Protein AF-A0A2D0QFP0-F1 (afdb_monomer)

Mean predicted aligned error: 13.31 Å

Secondary structure (DSSP, 8-state):
------------------PPP----PPP---------B-EE-SS---TTSPPPTTEEEEEEEEEEHHHHHHHHHH-----S--TT-SSEEEBS-HHHHTT-STT--GGGEEEEEEEEE--SEEE--BTT-TTTTTTTTTT-SEEEEPTT-B-TT-TT---EEEES-GGGEEEEEEEEES-HHHHHHHHHHHHHHHTSEE-TTT--EESSS----EEPTTT--EE-TT-SB----------

Nearest PDB structures (foldseek):
  6fym-assembly3_C  TM=6.531E-01  e=3.175E-03  Homo sapiens
  4f1q-assembly3_B  TM=6.410E-01  e=2.980E-03  Homo sapiens
  3gey-assembly1_A  TM=6.416E-01  e=3.382E-03  Homo sapiens
  4py4-assembly1_B  TM=6.441E-01  e=5.615E-03  Homo sapiens
  4m2j-assembly1_A  TM=4.598E-01  e=3.831E+00  Streptomyces lavendulae subsp. lavendulae

InterPro domains:
  IPR012317 Poly(ADP-ribose) polymerase, catalytic domain [PF00644] (54-128)

Organism: Ictalurus punctatus (NCBI:txid7998)

Structure (mmCIF, N/CA/C/O backbone):
data_AF-A0A2D0QFP0-F1
#
_entry.id   AF-A0A2D0QFP0-F1
#
loop_
_atom_site.group_PDB
_atom_site.id
_atom_site.type_symbol
_atom_site.label_atom_id
_atom_site.label_alt_id
_atom_site.label_comp_id
_atom_site.label_asym_id
_atom_site.label_entity_id
_atom_site.label_seq_id
_atom_site.pdbx_PDB_ins_code
_atom_site.Cartn_x
_atom_site.Cartn_y
_atom_site.Cartn_z
_atom_site.occupancy
_atom_site.B_iso_or_equiv
_atom_site.auth_seq_id
_atom_site.auth_comp_id
_atom_site.auth_asym_id
_atom_site.auth_atom_id
_atom_site.pdbx_PDB_model_num
ATOM 1 N N . MET A 1 1 ? -1.007 -23.873 -31.984 1.00 27.44 1 MET A N 1
ATOM 2 C CA . MET A 1 1 ? -2.328 -23.757 -31.333 1.00 27.44 1 MET A CA 1
ATOM 3 C C . MET A 1 1 ? -2.180 -24.182 -29.880 1.00 27.44 1 MET A C 1
ATOM 5 O O . MET A 1 1 ? -1.718 -25.287 -29.665 1.00 27.44 1 MET A O 1
ATOM 9 N N . HIS A 1 2 ? -2.533 -23.276 -28.960 1.00 24.61 2 HIS A N 1
ATOM 10 C CA . HIS A 1 2 ? -2.945 -23.471 -27.557 1.00 24.61 2 HIS A CA 1
ATOM 11 C C . HIS A 1 2 ? -2.038 -24.207 -26.535 1.00 24.61 2 HIS A C 1
ATOM 13 O O . HIS A 1 2 ? -1.740 -25.388 -26.661 1.00 24.61 2 HIS A O 1
ATOM 19 N N . PHE A 1 3 ? -1.695 -23.444 -25.482 1.00 26.92 3 PHE A N 1
ATOM 20 C CA . PHE A 1 3 ? -1.100 -23.809 -24.181 1.00 26.92 3 PHE A CA 1
ATOM 21 C C . PHE A 1 3 ? -2.008 -24.729 -23.331 1.00 26.92 3 PHE A C 1
ATOM 23 O O . PHE A 1 3 ? -3.200 -24.839 -23.627 1.00 26.92 3 PHE A O 1
ATOM 30 N N . PRO A 1 4 ? -1.481 -25.340 -22.247 1.00 28.77 4 PRO A N 1
ATOM 31 C CA . PRO A 1 4 ? -1.625 -24.729 -20.905 1.00 28.77 4 PRO A CA 1
ATOM 32 C C . PRO A 1 4 ? -0.344 -24.841 -20.037 1.00 28.77 4 PRO A C 1
ATOM 34 O O . PRO A 1 4 ? 0.304 -25.876 -20.012 1.00 28.77 4 PRO A O 1
ATOM 37 N N . ILE A 1 5 ? 0.171 -23.732 -19.490 1.00 23.81 5 ILE A N 1
ATOM 38 C CA . ILE A 1 5 ? 0.109 -23.309 -18.066 1.00 23.81 5 ILE A CA 1
ATOM 39 C C . ILE A 1 5 ? 0.601 -24.376 -17.067 1.00 23.81 5 ILE A C 1
ATOM 41 O O . ILE A 1 5 ? -0.178 -25.182 -16.562 1.00 23.81 5 ILE A O 1
ATOM 45 N N . ASP A 1 6 ? 1.885 -24.285 -16.707 1.00 25.11 6 ASP A N 1
ATOM 46 C CA . ASP A 1 6 ? 2.489 -24.991 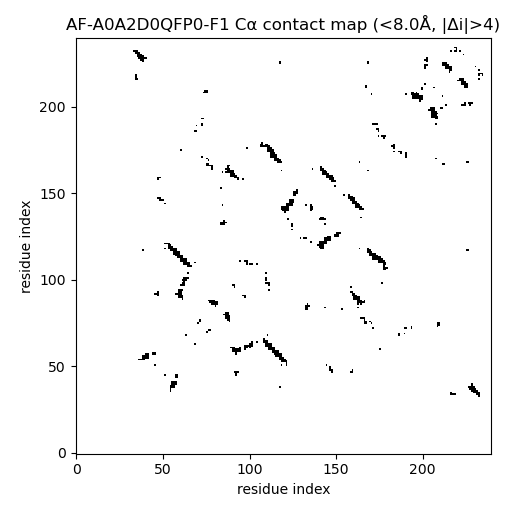-15.575 1.00 25.11 6 ASP A CA 1
ATOM 47 C C . ASP A 1 6 ? 2.274 -24.217 -14.263 1.00 25.11 6 ASP A C 1
ATOM 49 O O . ASP A 1 6 ? 2.869 -23.165 -14.010 1.00 25.11 6 ASP A O 1
ATOM 53 N N . CYS A 1 7 ? 1.436 -24.767 -13.384 1.00 24.69 7 CYS A N 1
ATOM 54 C CA . CYS A 1 7 ? 1.345 -24.366 -11.982 1.00 24.69 7 CYS A CA 1
ATOM 55 C C . CYS A 1 7 ? 2.543 -24.928 -11.200 1.00 24.69 7 CYS A C 1
ATOM 57 O O . CYS A 1 7 ? 2.566 -26.103 -10.835 1.00 24.69 7 CYS A O 1
ATOM 59 N N . ILE A 1 8 ? 3.531 -24.082 -10.898 1.00 27.66 8 ILE A N 1
ATOM 60 C CA . ILE A 1 8 ? 4.653 -24.434 -10.018 1.00 27.66 8 ILE A CA 1
ATOM 61 C C . ILE A 1 8 ? 4.170 -24.540 -8.564 1.00 27.66 8 ILE A C 1
ATOM 63 O O . ILE A 1 8 ? 3.681 -23.580 -7.965 1.00 27.66 8 ILE A O 1
ATOM 67 N N . ALA A 1 9 ? 4.344 -25.738 -8.007 1.00 25.56 9 ALA A N 1
ATOM 68 C CA . ALA A 1 9 ? 4.133 -26.087 -6.612 1.00 25.56 9 ALA A CA 1
ATOM 69 C C . ALA A 1 9 ? 5.065 -25.294 -5.676 1.00 25.56 9 ALA A C 1
ATOM 71 O O . ALA A 1 9 ? 6.280 -25.255 -5.867 1.00 25.56 9 ALA A O 1
ATOM 72 N N . LEU A 1 10 ? 4.504 -24.708 -4.616 1.00 28.27 10 LEU A N 1
ATOM 73 C CA . LEU A 1 10 ? 5.279 -24.174 -3.498 1.00 28.27 10 LEU A CA 1
ATOM 74 C C . LEU A 1 10 ? 5.708 -25.329 -2.584 1.00 28.27 10 LEU A C 1
ATOM 76 O O . LEU A 1 10 ? 4.895 -25.949 -1.897 1.00 28.27 10 LEU A O 1
ATOM 80 N N . THR A 1 11 ? 7.007 -25.607 -2.571 1.00 25.86 11 THR A N 1
ATOM 81 C CA . THR A 1 11 ? 7.663 -26.565 -1.681 1.00 25.86 11 THR A CA 1
ATOM 82 C C . THR A 1 11 ? 7.569 -26.093 -0.226 1.00 25.86 11 THR A C 1
ATOM 84 O O . THR A 1 11 ? 8.401 -25.326 0.256 1.00 25.86 11 THR A O 1
ATOM 87 N N . LEU A 1 12 ? 6.569 -26.573 0.516 1.00 29.66 12 LEU A N 1
ATOM 88 C CA . LEU A 1 12 ? 6.553 -26.491 1.977 1.00 29.66 12 LEU A CA 1
ATOM 89 C C . LEU A 1 12 ? 7.654 -27.407 2.530 1.00 29.66 12 LEU A C 1
ATOM 91 O O . LEU A 1 12 ? 7.559 -28.634 2.444 1.00 29.66 12 LEU A O 1
ATOM 95 N N . LYS A 1 13 ? 8.701 -26.830 3.130 1.00 26.14 13 LYS A N 1
ATOM 96 C CA . LYS A 1 13 ? 9.672 -27.591 3.929 1.00 26.14 13 LYS A CA 1
ATOM 97 C C . LYS A 1 13 ? 8.934 -28.289 5.081 1.00 26.14 13 LYS A C 1
ATOM 99 O O . LYS A 1 13 ? 8.560 -27.665 6.072 1.00 26.14 13 LYS A O 1
ATOM 104 N N . ARG A 1 14 ? 8.731 -29.604 4.948 1.00 31.06 14 ARG A N 1
ATOM 105 C CA . ARG A 1 14 ? 8.287 -30.512 6.017 1.00 31.06 14 ARG A CA 1
ATOM 106 C C . ARG A 1 14 ? 9.259 -30.421 7.200 1.00 31.06 14 ARG A C 1
ATOM 108 O O . ARG A 1 14 ? 10.387 -30.892 7.099 1.00 31.06 14 ARG A O 1
ATOM 115 N N . LYS A 1 15 ? 8.809 -29.935 8.360 1.00 29.58 15 LYS A N 1
ATOM 116 C CA . LYS A 1 15 ? 9.374 -30.392 9.640 1.00 29.58 15 LYS A CA 1
ATOM 117 C C . LYS A 1 15 ? 8.804 -31.784 9.919 1.00 29.58 15 LYS A C 1
ATOM 119 O O . LYS A 1 15 ? 7.678 -31.913 10.390 1.00 29.58 15 LYS A O 1
ATOM 124 N N . GLN A 1 16 ? 9.559 -32.832 9.594 1.00 29.12 16 GLN A N 1
ATOM 125 C CA . GLN A 1 16 ? 9.279 -34.183 10.081 1.00 29.12 16 GLN A CA 1
ATOM 126 C C . GLN A 1 16 ? 9.672 -34.257 11.560 1.00 29.12 16 GLN A C 1
ATOM 128 O O . GLN A 1 16 ? 10.852 -34.296 11.893 1.00 29.12 16 GLN A O 1
ATOM 133 N N . LYS A 1 17 ? 8.688 -34.299 12.461 1.00 30.33 17 LYS A N 1
ATOM 134 C CA . LYS A 1 17 ? 8.891 -34.914 13.776 1.00 30.33 17 LYS A CA 1
ATOM 135 C C . LYS A 1 17 ? 8.761 -36.424 13.571 1.00 30.33 17 LYS A C 1
ATOM 137 O O . LYS A 1 17 ? 7.687 -36.898 13.207 1.00 30.33 17 LYS A O 1
ATOM 142 N N . GLN A 1 18 ? 9.857 -37.161 13.743 1.00 30.25 18 GLN A N 1
ATOM 143 C CA . GLN A 1 18 ? 9.833 -38.623 13.784 1.00 30.25 18 GLN A CA 1
ATOM 144 C C . GLN A 1 18 ? 9.050 -39.066 15.024 1.00 30.25 18 GLN A C 1
ATOM 146 O O . GLN A 1 18 ? 9.504 -38.883 16.150 1.00 30.25 18 GLN A O 1
ATOM 151 N N . ALA A 1 19 ? 7.868 -39.639 14.808 1.00 30.86 19 ALA A N 1
ATOM 152 C CA . ALA A 1 19 ? 7.213 -40.507 15.776 1.00 30.86 19 ALA A CA 1
ATOM 153 C C . ALA A 1 19 ? 7.442 -41.957 15.331 1.00 30.86 19 ALA A C 1
ATOM 155 O O . ALA A 1 19 ? 7.342 -42.278 14.143 1.00 30.86 19 ALA A O 1
ATOM 156 N N . SER A 1 20 ? 7.823 -42.804 16.283 1.00 31.64 20 SER A N 1
ATOM 157 C CA . SER A 1 20 ? 8.232 -44.188 16.070 1.00 31.64 20 SER A CA 1
ATOM 158 C C . SER A 1 20 ? 7.128 -45.044 15.433 1.00 31.64 20 SER A C 1
ATOM 160 O O . SER A 1 20 ? 5.934 -44.890 15.688 1.00 31.64 20 SER A O 1
ATOM 162 N N . ARG A 1 21 ? 7.561 -45.952 14.552 1.00 33.84 21 ARG A N 1
ATOM 163 C CA . ARG A 1 21 ? 6.726 -46.852 13.750 1.00 33.84 21 ARG A CA 1
ATOM 164 C C . ARG A 1 21 ? 6.020 -47.903 14.619 1.00 33.84 21 ARG A C 1
ATOM 166 O O . ARG A 1 21 ? 6.681 -48.647 15.335 1.00 33.84 21 ARG A O 1
ATOM 173 N N . LYS A 1 22 ? 4.707 -48.069 14.422 1.00 31.59 22 LYS A N 1
ATOM 174 C CA . LYS A 1 22 ? 4.032 -49.377 14.521 1.00 31.59 22 LYS A CA 1
ATOM 175 C C . LYS A 1 22 ? 3.617 -49.813 13.105 1.00 31.59 22 LYS A C 1
ATOM 177 O O . LYS A 1 22 ? 3.024 -48.999 12.395 1.00 31.59 22 LYS A O 1
ATOM 182 N N . PRO A 1 23 ? 3.941 -51.039 12.658 1.00 33.62 23 PRO A N 1
ATOM 183 C CA . PRO A 1 23 ? 3.606 -51.512 11.318 1.00 33.62 23 PRO A CA 1
ATOM 184 C C . PRO A 1 23 ? 2.147 -51.988 11.280 1.00 33.62 23 PRO A C 1
ATOM 186 O O . PRO A 1 23 ? 1.720 -52.706 12.180 1.00 33.62 23 PRO A O 1
ATOM 189 N N . GLY A 1 24 ? 1.376 -51.597 10.256 1.00 36.44 24 GLY A N 1
ATOM 190 C CA . GLY A 1 24 ? 0.050 -52.196 10.033 1.00 36.44 24 GLY A CA 1
ATOM 191 C C . GLY A 1 24 ? -1.065 -51.346 9.416 1.00 36.44 24 GLY A C 1
ATOM 192 O O . GLY A 1 24 ? -2.215 -51.761 9.497 1.00 36.44 24 GLY A O 1
ATOM 193 N N . ARG A 1 25 ? -0.810 -50.186 8.792 1.00 34.84 25 ARG A N 1
ATOM 194 C CA . ARG A 1 25 ? -1.852 -49.493 8.004 1.00 34.84 25 ARG A CA 1
ATOM 195 C C . ARG A 1 25 ? -1.343 -49.123 6.617 1.00 34.84 25 ARG A C 1
ATOM 197 O O . ARG A 1 25 ? -0.374 -48.381 6.490 1.00 34.84 25 ARG A O 1
ATOM 204 N N . LYS A 1 26 ? -2.011 -49.664 5.591 1.00 36.38 26 LYS A N 1
ATOM 205 C CA . LYS A 1 26 ? -1.887 -49.237 4.193 1.00 36.38 26 LYS A CA 1
ATOM 206 C C . LYS A 1 26 ? -2.236 -47.748 4.125 1.00 36.38 26 LYS A C 1
ATOM 208 O O . LYS A 1 26 ? -3.349 -47.373 4.483 1.00 36.38 26 LYS A O 1
ATOM 213 N N . PHE A 1 27 ? -1.295 -46.909 3.704 1.00 33.19 27 PHE A N 1
ATOM 214 C CA . PHE A 1 27 ? -1.593 -45.522 3.361 1.00 33.19 27 PHE A CA 1
ATOM 215 C C . PHE A 1 27 ? -2.152 -45.501 1.939 1.00 33.19 27 PHE A C 1
ATOM 217 O O . PHE A 1 27 ? -1.484 -45.952 1.013 1.00 33.19 27 PHE A O 1
ATOM 224 N N . MET A 1 28 ? -3.385 -45.014 1.781 1.00 38.75 28 MET A N 1
ATOM 225 C CA . MET A 1 28 ? -3.876 -44.591 0.475 1.00 38.75 28 MET A CA 1
ATOM 226 C C . MET A 1 28 ? -3.114 -43.329 0.075 1.00 38.75 28 MET A C 1
ATOM 228 O O . MET A 1 28 ? -3.079 -42.348 0.822 1.00 38.75 28 MET A O 1
ATOM 232 N N . GLU A 1 29 ? -2.488 -43.372 -1.091 1.00 42.16 29 GLU A N 1
ATOM 233 C CA . GLU A 1 29 ? -1.807 -42.247 -1.718 1.00 42.16 29 GLU A CA 1
ATOM 234 C C . GLU A 1 29 ? -2.872 -41.322 -2.330 1.00 42.16 29 GLU A C 1
ATOM 236 O O . GLU A 1 29 ? -3.197 -41.383 -3.510 1.00 42.16 29 GLU A O 1
ATOM 241 N N . GLY A 1 30 ? -3.520 -40.531 -1.472 1.00 37.50 30 GLY A N 1
ATOM 242 C CA . GLY A 1 30 ? -4.516 -39.539 -1.867 1.00 37.50 30 GLY A CA 1
ATOM 243 C C . GLY A 1 30 ? -3.855 -38.190 -2.127 1.00 37.50 30 GLY A C 1
ATOM 244 O O . GLY A 1 30 ? -3.257 -37.605 -1.222 1.00 37.50 30 GLY A O 1
ATOM 245 N N . ALA A 1 31 ? -3.974 -37.678 -3.352 1.00 43.00 31 ALA A N 1
ATOM 246 C CA . ALA A 1 31 ? -3.585 -36.314 -3.690 1.00 43.00 31 ALA A CA 1
ATOM 247 C C . ALA A 1 31 ? -4.351 -35.315 -2.802 1.00 43.00 31 ALA A C 1
ATOM 249 O O . ALA A 1 31 ? -5.572 -35.175 -2.902 1.00 43.00 31 ALA A O 1
ATOM 250 N N . VAL A 1 32 ? -3.637 -34.606 -1.925 1.00 37.97 32 VAL A N 1
ATOM 251 C CA . VAL A 1 32 ? -4.224 -33.544 -1.102 1.00 37.97 32 VAL A CA 1
ATOM 252 C C . VAL A 1 32 ? -4.398 -32.308 -1.982 1.00 37.97 32 VAL A C 1
ATOM 254 O O . VAL A 1 32 ? -3.452 -31.560 -2.219 1.00 37.97 32 VAL A O 1
ATOM 257 N N . ARG A 1 33 ? -5.616 -32.088 -2.485 1.00 43.84 33 ARG A N 1
ATOM 258 C CA . ARG A 1 33 ? -6.013 -30.809 -3.085 1.00 43.84 33 ARG A CA 1
ATOM 259 C C . ARG A 1 33 ? -6.229 -29.803 -1.957 1.00 43.84 33 ARG A C 1
ATOM 261 O O . ARG A 1 33 ? -7.260 -29.817 -1.294 1.00 43.84 33 ARG A O 1
ATOM 268 N N . PHE A 1 34 ? -5.227 -28.967 -1.705 1.00 43.00 34 PHE A N 1
ATOM 269 C CA . PHE A 1 34 ? -5.326 -27.876 -0.742 1.00 43.00 34 PHE A CA 1
ATOM 270 C C . PHE A 1 34 ? -5.993 -26.665 -1.404 1.00 43.00 34 PHE A C 1
ATOM 272 O O . PHE A 1 34 ? -5.437 -26.072 -2.325 1.00 43.00 34 PHE A O 1
ATOM 279 N N . ALA A 1 35 ? -7.184 -26.309 -0.927 1.00 49.12 35 ALA A N 1
ATOM 280 C CA . ALA A 1 35 ? -7.845 -25.044 -1.219 1.00 49.12 35 ALA A CA 1
ATOM 281 C C . ALA A 1 35 ? -7.901 -24.248 0.087 1.00 49.12 35 ALA A C 1
ATOM 283 O O . ALA A 1 35 ? -8.735 -24.502 0.950 1.00 49.12 35 ALA A O 1
ATOM 284 N N . GLY A 1 36 ? -6.949 -23.347 0.281 1.00 52.03 36 GLY A N 1
ATOM 285 C CA . GLY A 1 36 ? -6.884 -22.529 1.480 1.00 52.03 36 GLY A CA 1
ATOM 286 C C . GLY A 1 36 ? -5.687 -21.597 1.451 1.00 52.03 36 GLY A C 1
ATOM 287 O O . GLY A 1 36 ? -4.834 -21.661 0.567 1.00 52.03 36 GLY A O 1
ATOM 288 N N . TRP A 1 37 ? -5.612 -20.733 2.447 1.00 54.28 37 TRP A N 1
ATOM 289 C CA . TRP A 1 37 ? -4.442 -19.913 2.734 1.00 54.28 37 TRP A CA 1
ATOM 290 C C . TRP A 1 37 ? -4.244 -19.881 4.233 1.00 54.28 37 TRP A C 1
ATOM 292 O O . TRP A 1 37 ? -5.208 -19.902 4.994 1.00 54.28 37 TRP A O 1
ATOM 302 N N . ARG A 1 38 ? -2.980 -19.830 4.647 1.00 53.19 38 ARG A N 1
ATOM 303 C CA . ARG A 1 38 ? -2.584 -19.569 6.024 1.00 53.19 38 ARG A CA 1
ATOM 304 C C . ARG A 1 38 ? -1.783 -18.279 6.030 1.00 53.19 38 ARG A C 1
ATOM 306 O O . ARG A 1 38 ? -0.656 -18.271 5.543 1.00 53.19 38 ARG A O 1
ATOM 313 N N . ALA A 1 39 ? -2.370 -17.214 6.563 1.00 49.47 39 ALA A N 1
ATOM 314 C CA . ALA A 1 39 ? -1.647 -15.994 6.849 1.00 49.47 39 ALA A CA 1
ATOM 315 C C . ALA A 1 39 ? -0.939 -16.142 8.196 1.00 49.47 39 ALA A C 1
ATOM 317 O O . ALA A 1 39 ? -1.573 -16.200 9.254 1.00 49.47 39 ALA A O 1
ATOM 318 N N . VAL A 1 40 ? 0.389 -16.205 8.180 1.00 52.28 40 VAL A N 1
ATOM 319 C CA . VAL A 1 40 ? 1.142 -16.159 9.434 1.00 52.28 40 VAL A CA 1
ATOM 320 C C . VAL A 1 40 ? 1.335 -14.692 9.800 1.00 52.28 40 VAL A C 1
ATOM 322 O O . VAL A 1 40 ? 1.966 -13.932 9.066 1.00 52.28 40 VAL A O 1
ATOM 325 N N . GLN A 1 41 ? 0.758 -14.285 10.933 1.00 50.44 41 GLN A N 1
ATOM 326 C CA . GLN A 1 41 ? 1.103 -13.010 11.554 1.00 50.44 41 GLN A CA 1
ATOM 327 C C . GLN A 1 41 ? 2.531 -13.125 12.072 1.00 50.44 41 GLN A C 1
ATOM 329 O O . GLN A 1 41 ? 2.763 -13.755 13.104 1.00 50.44 41 GLN A O 1
ATOM 334 N N . ASP A 1 42 ? 3.478 -12.516 11.368 1.00 50.59 42 ASP A N 1
ATOM 335 C CA . ASP A 1 42 ? 4.777 -12.268 11.966 1.00 50.59 42 ASP A CA 1
ATOM 336 C C . ASP A 1 42 ? 4.626 -11.121 12.960 1.00 50.59 42 ASP A C 1
ATOM 338 O O . ASP A 1 42 ? 4.357 -9.973 12.608 1.00 50.59 42 ASP A O 1
ATOM 342 N N . SER A 1 43 ? 4.790 -11.448 14.242 1.00 51.38 43 SER A N 1
ATOM 343 C CA . SER A 1 43 ? 5.028 -10.459 15.295 1.00 51.38 43 SER A CA 1
ATOM 344 C C . SER A 1 43 ? 6.385 -9.766 15.135 1.00 51.38 43 SER A C 1
ATOM 346 O O . SER A 1 43 ? 6.666 -8.813 15.856 1.00 51.38 43 SER A O 1
ATOM 348 N N . ASN A 1 44 ? 7.217 -10.237 14.202 1.00 53.97 44 ASN A N 1
ATOM 349 C CA . ASN A 1 44 ? 8.520 -9.675 13.899 1.00 53.97 44 ASN A CA 1
ATOM 350 C C . ASN A 1 44 ? 8.405 -8.742 12.691 1.00 53.97 44 ASN A C 1
ATOM 352 O O . ASN A 1 44 ? 8.005 -9.144 11.600 1.00 53.97 44 ASN A O 1
ATOM 356 N N . THR A 1 45 ? 8.758 -7.477 12.896 1.00 66.56 45 THR A N 1
ATOM 357 C CA . THR A 1 45 ? 9.018 -6.510 11.827 1.00 66.56 45 THR A CA 1
ATOM 358 C C . THR A 1 45 ? 10.113 -7.053 10.915 1.00 66.56 45 THR A C 1
ATOM 360 O O . THR A 1 45 ? 11.273 -7.072 11.312 1.00 66.56 45 THR A O 1
ATOM 363 N N . LEU A 1 46 ? 9.731 -7.502 9.717 1.00 80.38 46 LEU A N 1
ATOM 364 C CA . LEU A 1 46 ? 10.664 -7.808 8.637 1.00 80.38 46 LEU A CA 1
ATOM 365 C C . LEU A 1 46 ? 11.433 -6.531 8.275 1.00 80.38 46 LEU A C 1
ATOM 367 O O . LEU A 1 46 ? 10.812 -5.475 8.104 1.00 80.38 46 LEU A O 1
ATOM 371 N N . SER A 1 47 ? 12.757 -6.618 8.181 1.00 83.31 47 SER A N 1
ATOM 372 C CA . SER A 1 47 ? 13.595 -5.493 7.773 1.00 83.31 47 SER A CA 1
ATOM 373 C C . SER A 1 47 ? 13.327 -5.095 6.313 1.00 83.31 47 SER A C 1
ATOM 375 O O . SER A 1 47 ? 12.792 -5.866 5.512 1.00 83.31 47 SER A O 1
ATOM 377 N N . GLU A 1 48 ? 13.714 -3.876 5.938 1.00 84.00 48 GLU A N 1
ATOM 378 C CA . GLU A 1 48 ? 13.710 -3.436 4.535 1.00 84.00 48 GLU A CA 1
ATOM 379 C C . GLU A 1 48 ? 14.684 -4.241 3.658 1.00 84.00 48 GLU A C 1
ATOM 381 O O . GLU A 1 48 ? 14.435 -4.409 2.466 1.00 84.00 48 GLU A O 1
ATOM 386 N N . ASP A 1 49 ? 15.728 -4.809 4.268 1.00 87.12 49 ASP A N 1
ATOM 387 C CA . ASP A 1 49 ? 16.753 -5.618 3.596 1.00 87.12 49 ASP A CA 1
ATOM 388 C C . ASP A 1 49 ? 16.349 -7.074 3.357 1.00 87.12 49 ASP A C 1
ATOM 390 O O . ASP A 1 49 ? 17.009 -7.807 2.618 1.00 87.12 49 ASP A O 1
ATOM 394 N N . GLU A 1 50 ? 15.244 -7.505 3.959 1.00 87.56 50 GLU A N 1
ATOM 395 C CA . GLU A 1 50 ? 14.784 -8.882 3.879 1.00 87.56 50 GLU A CA 1
ATOM 396 C C . GLU A 1 50 ? 13.690 -9.048 2.819 1.00 87.56 50 GLU A C 1
ATOM 398 O O . GLU A 1 50 ? 12.832 -8.181 2.601 1.00 87.56 50 GLU A O 1
ATOM 403 N N . ALA A 1 51 ? 13.718 -10.205 2.155 1.00 90.44 51 ALA A N 1
ATOM 404 C CA . ALA A 1 51 ? 12.705 -10.568 1.180 1.00 90.44 51 ALA A CA 1
ATOM 405 C C . ALA A 1 51 ? 11.372 -10.882 1.879 1.00 90.44 51 ALA A C 1
ATOM 407 O O . ALA A 1 51 ? 11.360 -11.689 2.812 1.00 90.44 51 ALA A O 1
ATOM 408 N N . PRO A 1 52 ? 10.245 -10.308 1.423 1.00 90.75 52 PRO A N 1
ATOM 409 C CA . PRO A 1 52 ? 8.937 -10.672 1.934 1.00 90.75 52 PRO A CA 1
ATOM 410 C C . PRO A 1 52 ? 8.621 -12.122 1.567 1.00 90.75 52 PRO A C 1
ATOM 412 O O . PRO A 1 52 ? 8.714 -12.548 0.412 1.00 90.75 52 PRO A O 1
ATOM 415 N N . GLU A 1 53 ? 8.211 -12.887 2.567 1.00 88.69 53 GLU A N 1
ATOM 416 C CA . GLU A 1 53 ? 7.660 -14.217 2.376 1.00 88.69 53 GLU A CA 1
ATOM 417 C C . GLU A 1 53 ? 6.198 -14.104 1.933 1.00 88.69 53 GLU A C 1
ATOM 419 O O . GLU A 1 53 ? 5.409 -13.317 2.464 1.00 88.69 53 GLU A O 1
ATOM 424 N N . SER A 1 54 ? 5.813 -14.928 0.958 1.00 84.94 54 SER A N 1
ATOM 425 C CA . SER A 1 54 ? 4.420 -14.984 0.513 1.00 84.94 54 SER A CA 1
ATOM 426 C C . SER A 1 54 ? 3.493 -15.481 1.627 1.00 84.94 54 SER A C 1
ATOM 428 O O . SER A 1 54 ? 3.848 -16.366 2.404 1.00 84.94 54 SER A O 1
ATOM 430 N N . GLY A 1 55 ? 2.282 -14.929 1.676 1.00 76.94 55 GLY A N 1
ATOM 431 C CA . GLY A 1 55 ? 1.259 -15.269 2.665 1.00 76.94 55 GLY A CA 1
ATOM 432 C C . GLY A 1 55 ? 1.506 -14.664 4.048 1.00 76.94 55 GLY A C 1
ATOM 433 O O . GLY A 1 55 ? 0.937 -15.135 5.027 1.00 76.94 55 GLY A O 1
ATOM 434 N N . ARG A 1 56 ? 2.357 -13.641 4.163 1.00 83.44 56 ARG A N 1
ATOM 435 C CA . ARG A 1 56 ? 2.604 -12.939 5.428 1.00 83.44 56 ARG A CA 1
ATOM 436 C C . ARG A 1 56 ? 1.904 -11.586 5.483 1.00 83.44 56 ARG A C 1
ATOM 438 O O . ARG A 1 56 ? 1.478 -11.026 4.471 1.00 83.44 56 ARG A O 1
ATOM 445 N N . VAL A 1 57 ? 1.811 -11.059 6.701 1.00 83.69 57 VAL A N 1
ATOM 446 C CA . VAL A 1 57 ? 1.361 -9.692 6.970 1.00 83.69 57 VAL A CA 1
ATOM 447 C C . VAL A 1 57 ? 2.518 -8.897 7.556 1.00 83.69 57 VAL A C 1
ATOM 449 O O . VAL A 1 57 ? 3.102 -9.320 8.550 1.00 83.69 57 VAL A O 1
ATOM 452 N N . TYR A 1 58 ? 2.803 -7.726 6.990 1.00 86.88 58 TYR A N 1
ATOM 453 C CA . TYR A 1 58 ? 3.896 -6.863 7.433 1.00 86.88 58 TYR A CA 1
ATOM 454 C C . TYR A 1 58 ? 3.409 -5.492 7.887 1.00 86.88 58 TYR A C 1
ATOM 456 O O . TYR A 1 58 ? 2.393 -4.977 7.416 1.00 86.88 58 TYR A O 1
ATOM 464 N N . THR A 1 59 ? 4.172 -4.884 8.797 1.00 89.56 59 THR A N 1
ATOM 465 C CA . THR A 1 59 ? 4.054 -3.450 9.064 1.00 89.56 59 THR A CA 1
ATOM 466 C C . THR A 1 59 ? 4.778 -2.690 7.960 1.00 89.56 59 THR A C 1
ATOM 468 O O . THR A 1 59 ? 5.967 -2.910 7.750 1.00 89.56 59 THR A O 1
ATOM 471 N N . MET A 1 60 ? 4.073 -1.795 7.277 1.00 94.88 60 MET A N 1
ATOM 472 C CA . MET A 1 60 ? 4.626 -0.976 6.194 1.00 94.88 60 MET A CA 1
ATOM 473 C C . MET A 1 60 ? 4.145 0.473 6.309 1.00 94.88 60 MET A C 1
ATOM 475 O O . MET A 1 60 ? 3.339 0.809 7.180 1.00 94.88 60 MET A O 1
ATOM 479 N N . PHE A 1 61 ? 4.643 1.337 5.434 1.00 97.25 61 PHE A N 1
ATOM 480 C CA . PHE A 1 61 ? 4.404 2.769 5.453 1.00 97.25 61 PHE A CA 1
ATOM 481 C C . PHE A 1 61 ? 4.025 3.297 4.073 1.00 97.25 61 PHE A C 1
ATOM 483 O O . PHE A 1 61 ? 4.542 2.844 3.051 1.00 97.25 61 PHE A O 1
ATOM 490 N N . HIS A 1 62 ? 3.144 4.293 4.065 1.00 98.12 62 HIS A N 1
ATOM 491 C CA . HIS A 1 62 ? 2.711 5.000 2.864 1.00 98.12 62 HIS A CA 1
ATOM 492 C C . HIS A 1 62 ? 2.654 6.502 3.141 1.00 98.12 62 HIS A C 1
ATOM 494 O O . HIS A 1 62 ? 1.982 6.925 4.083 1.00 98.12 62 HIS A O 1
ATOM 500 N N . GLY A 1 63 ? 3.368 7.290 2.338 1.00 97.44 63 GLY A N 1
ATOM 501 C CA . GLY A 1 63 ? 3.312 8.751 2.368 1.00 97.44 63 GLY A CA 1
ATOM 502 C C . GLY A 1 63 ? 2.222 9.275 1.440 1.00 97.44 63 GLY A C 1
ATOM 503 O O . GLY A 1 63 ? 2.158 8.875 0.281 1.00 97.44 63 GLY A O 1
ATOM 504 N N . THR A 1 64 ? 1.373 10.168 1.937 1.00 97.62 64 THR A N 1
ATOM 505 C CA . THR A 1 64 ? 0.272 10.783 1.188 1.00 97.62 64 THR A CA 1
ATOM 506 C C . THR A 1 64 ? 0.084 12.248 1.586 1.00 97.62 64 THR A C 1
ATOM 508 O O . THR A 1 64 ? 0.631 12.712 2.587 1.00 97.62 64 THR A O 1
ATOM 511 N N . HIS A 1 65 ? -0.689 12.981 0.786 1.00 97.31 65 HIS A N 1
ATOM 512 C CA . HIS A 1 65 ? -1.122 14.335 1.117 1.00 97.31 65 HIS A CA 1
ATOM 513 C C . HIS A 1 65 ? -2.174 14.304 2.231 1.00 97.31 65 HIS A C 1
ATOM 515 O O . HIS A 1 65 ? -3.021 13.406 2.266 1.00 97.31 65 HIS A O 1
ATOM 521 N N . ILE A 1 66 ? -2.168 15.306 3.105 1.00 95.75 66 ILE A N 1
ATOM 522 C CA . ILE A 1 66 ? -3.122 15.441 4.211 1.00 95.75 66 ILE A CA 1
ATOM 523 C C . ILE A 1 66 ? -4.581 15.428 3.738 1.00 95.75 66 ILE A C 1
ATOM 525 O O . ILE A 1 66 ? -5.430 14.825 4.392 1.00 95.75 66 ILE A O 1
ATOM 529 N N . ASP A 1 67 ? -4.863 16.024 2.582 1.00 95.56 67 ASP A N 1
ATOM 530 C CA . ASP A 1 67 ? -6.220 16.084 2.024 1.00 95.56 67 ASP A CA 1
ATOM 531 C C . ASP A 1 67 ? -6.751 14.698 1.646 1.00 95.56 67 ASP A C 1
ATOM 533 O O . ASP A 1 67 ? -7.924 14.401 1.853 1.00 95.56 67 ASP A O 1
ATOM 537 N N . ASN A 1 68 ? -5.866 13.805 1.197 1.00 96.62 68 ASN A N 1
ATOM 538 C CA . ASN A 1 68 ? -6.222 12.422 0.882 1.00 96.62 68 ASN A CA 1
ATOM 539 C C . ASN A 1 68 ? -6.337 11.557 2.145 1.00 96.62 68 ASN A C 1
ATOM 541 O O . ASN A 1 68 ? -6.912 10.471 2.101 1.00 96.62 68 ASN A O 1
ATOM 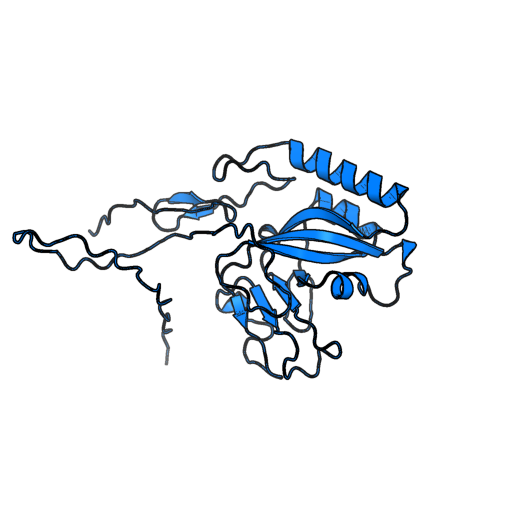545 N N . ALA A 1 69 ? -5.753 11.989 3.267 1.00 96.25 69 ALA A N 1
ATOM 546 C CA . ALA A 1 69 ? -5.611 11.156 4.454 1.00 96.25 69 ALA A CA 1
ATOM 547 C C . ALA A 1 69 ? -6.971 10.757 5.041 1.00 96.25 69 ALA A C 1
ATOM 549 O O . ALA A 1 69 ? -7.166 9.597 5.396 1.00 96.25 69 ALA A O 1
ATOM 550 N N . LYS A 1 70 ? -7.921 11.696 5.119 1.00 94.50 70 LYS A N 1
ATOM 551 C CA . LYS A 1 70 ? -9.271 11.409 5.630 1.00 94.50 70 LYS A CA 1
ATOM 552 C C . LYS A 1 70 ? -10.003 10.414 4.737 1.00 94.50 70 LYS A C 1
ATOM 554 O O . LYS A 1 70 ? -10.531 9.434 5.248 1.00 94.50 70 LYS A O 1
ATOM 559 N N . ASP A 1 71 ? -9.968 10.629 3.426 1.00 93.44 71 ASP A N 1
ATOM 560 C CA . ASP A 1 71 ? -10.624 9.747 2.462 1.00 93.44 71 ASP A CA 1
ATOM 561 C C . ASP A 1 71 ? -10.035 8.340 2.472 1.00 93.44 71 ASP A C 1
ATOM 563 O O . ASP A 1 71 ? -10.790 7.379 2.389 1.00 93.44 71 ASP A O 1
ATOM 567 N N . ILE A 1 72 ? -8.714 8.207 2.620 1.00 95.00 72 ILE A N 1
ATOM 568 C CA . ILE A 1 72 ? -8.057 6.901 2.749 1.00 95.00 72 ILE A CA 1
ATOM 569 C C . ILE A 1 72 ? -8.496 6.191 4.032 1.00 95.00 72 ILE A C 1
ATOM 571 O O . ILE A 1 72 ? -8.688 4.979 4.015 1.00 95.00 72 ILE A O 1
ATOM 575 N N . ILE A 1 73 ? -8.650 6.921 5.142 1.00 90.06 73 ILE A N 1
ATOM 576 C CA . ILE A 1 73 ? -9.109 6.330 6.405 1.00 90.06 73 ILE A CA 1
ATOM 577 C C . ILE A 1 73 ? -10.568 5.872 6.292 1.00 90.06 73 ILE A C 1
ATOM 579 O O . ILE A 1 73 ? -10.874 4.782 6.754 1.00 90.06 73 ILE A O 1
ATOM 583 N N . ILE A 1 74 ? -11.442 6.681 5.684 1.00 86.19 74 ILE A N 1
ATOM 584 C CA . ILE A 1 74 ? -12.893 6.429 5.632 1.00 86.19 74 ILE A CA 1
ATOM 585 C C . ILE A 1 74 ? -13.264 5.419 4.542 1.00 86.19 74 ILE A C 1
ATOM 587 O O . ILE A 1 74 ? -14.059 4.518 4.767 1.00 86.19 74 ILE A O 1
ATOM 591 N N . ASN A 1 75 ? -12.708 5.580 3.343 1.00 85.38 75 ASN A N 1
ATOM 592 C CA . ASN A 1 75 ? -13.118 4.831 2.153 1.00 85.38 75 ASN A CA 1
ATOM 593 C C . ASN A 1 75 ? -12.091 3.768 1.732 1.00 85.38 75 ASN A C 1
ATOM 595 O O . ASN A 1 75 ? -12.288 3.081 0.728 1.00 85.38 75 ASN A O 1
ATOM 599 N N . GLY A 1 76 ? -10.974 3.660 2.452 1.00 89.06 76 GLY A N 1
ATOM 600 C CA . GLY A 1 76 ? -9.849 2.814 2.082 1.00 89.06 76 GLY A CA 1
ATOM 601 C C . GLY A 1 76 ? -8.994 3.383 0.945 1.00 89.06 76 GLY A C 1
ATOM 602 O O . GLY A 1 76 ? -9.227 4.461 0.388 1.00 89.06 76 GLY A O 1
ATOM 603 N N . PHE A 1 77 ? -7.954 2.632 0.584 1.00 94.75 77 PHE A N 1
ATOM 604 C CA . PHE A 1 77 ? -7.077 2.997 -0.524 1.00 94.75 77 PHE A CA 1
ATOM 605 C C . PHE A 1 77 ? -7.751 2.794 -1.884 1.00 94.75 77 PHE A C 1
ATOM 607 O O . PHE A 1 77 ? -8.535 1.866 -2.091 1.00 94.75 77 PHE A O 1
ATOM 614 N N . LYS A 1 78 ? -7.335 3.614 -2.851 1.00 93.94 78 LYS A N 1
ATOM 615 C CA . LYS A 1 78 ? -7.593 3.422 -4.282 1.00 93.94 78 LYS A CA 1
ATOM 616 C C . LYS A 1 78 ? -6.279 3.108 -4.984 1.00 93.94 78 LYS A C 1
ATOM 618 O O . LYS A 1 78 ? -5.241 3.670 -4.635 1.00 93.94 78 LYS A O 1
ATOM 623 N N . GLN A 1 79 ? -6.325 2.221 -5.974 1.00 93.94 79 GLN A N 1
ATOM 624 C CA . GLN A 1 79 ? -5.151 1.914 -6.785 1.00 93.94 79 GLN A CA 1
ATOM 625 C C . GLN A 1 79 ? -4.694 3.158 -7.552 1.00 93.94 79 GLN A C 1
ATOM 627 O O . GLN A 1 79 ? -5.513 3.934 -8.056 1.00 93.94 79 GLN A O 1
ATOM 632 N N . SER A 1 80 ? -3.381 3.320 -7.700 1.00 94.62 80 SER A N 1
ATOM 633 C CA . SER A 1 80 ? -2.839 4.253 -8.678 1.00 94.62 80 SER A CA 1
ATOM 634 C C . SER A 1 80 ? -3.252 3.836 -10.096 1.00 94.62 80 SER A C 1
ATOM 636 O O . SER A 1 80 ? -3.467 2.661 -10.395 1.00 94.62 80 SER A O 1
ATOM 638 N N . THR A 1 81 ? -3.336 4.800 -11.012 1.00 91.69 81 THR A N 1
ATOM 639 C CA . THR A 1 81 ? -3.640 4.516 -12.426 1.00 91.69 81 THR A CA 1
ATOM 640 C C . THR A 1 81 ? -2.419 4.044 -13.218 1.00 91.69 81 THR A C 1
ATOM 642 O O . THR A 1 81 ? -2.570 3.522 -14.324 1.00 91.69 81 THR A O 1
ATOM 645 N N . ARG A 1 82 ? -1.216 4.250 -12.671 1.00 91.19 82 ARG A N 1
ATOM 646 C CA . ARG A 1 82 ? 0.089 3.978 -13.283 1.00 91.19 82 ARG A CA 1
ATOM 647 C C . ARG A 1 82 ? 1.187 3.989 -12.211 1.00 91.19 82 ARG A C 1
ATOM 649 O O . ARG A 1 82 ? 0.967 4.468 -11.098 1.00 91.19 82 ARG A O 1
ATOM 656 N N . GLY A 1 83 ? 2.364 3.492 -12.570 1.00 91.75 83 GLY A N 1
ATOM 657 C CA . GLY A 1 83 ? 3.537 3.436 -11.704 1.00 91.75 83 GLY A CA 1
ATOM 658 C C . GLY A 1 83 ? 4.595 2.495 -12.275 1.00 91.75 83 GLY A C 1
ATOM 659 O O . GLY A 1 83 ? 4.345 1.788 -13.253 1.00 91.75 83 GLY A O 1
ATOM 660 N N . MET A 1 84 ? 5.787 2.494 -11.679 1.00 93.44 84 MET A N 1
ATOM 661 C CA . MET A 1 84 ? 6.912 1.662 -12.127 1.00 93.44 84 MET A CA 1
ATOM 662 C C . MET A 1 84 ? 6.570 0.166 -12.099 1.00 93.44 84 MET A C 1
ATOM 664 O O . MET A 1 84 ? 6.949 -0.560 -13.010 1.00 93.44 84 MET A O 1
ATOM 668 N N . LEU A 1 85 ? 5.797 -0.250 -11.094 1.00 95.44 85 LEU A N 1
ATOM 669 C CA . LEU A 1 85 ? 5.274 -1.608 -10.906 1.00 95.44 85 LEU A CA 1
ATOM 670 C C . LEU A 1 85 ? 3.823 -1.777 -11.399 1.00 95.44 85 LEU A C 1
ATOM 672 O O . LEU A 1 85 ? 3.142 -2.715 -11.005 1.00 95.44 85 LEU A O 1
ATOM 676 N N . GLY A 1 86 ? 3.311 -0.867 -12.230 1.00 95.69 86 GLY A N 1
ATOM 677 C CA . GLY A 1 86 ? 1.925 -0.907 -12.702 1.00 95.69 86 GLY A CA 1
ATOM 678 C C . GLY A 1 86 ? 0.935 -0.247 -11.739 1.00 95.69 86 GLY A C 1
ATOM 679 O O . GLY A 1 86 ? 1.289 0.675 -11.007 1.00 95.69 86 GLY A O 1
ATOM 680 N N . LYS A 1 87 ? -0.335 -0.660 -11.802 1.00 96.50 87 LYS A N 1
ATOM 681 C CA . LYS A 1 87 ? -1.391 -0.141 -10.918 1.00 96.50 87 LYS A CA 1
ATOM 682 C C . LYS A 1 87 ? -1.338 -0.853 -9.570 1.00 96.50 87 LYS A C 1
ATOM 684 O O . LYS A 1 87 ? -1.113 -2.058 -9.518 1.00 96.50 87 LYS A O 1
ATOM 689 N N . GLY A 1 88 ? -1.594 -0.110 -8.503 1.00 97.31 88 GLY A N 1
ATOM 690 C CA . GLY A 1 88 ? -1.671 -0.653 -7.152 1.00 97.31 88 GLY A CA 1
ATOM 691 C C . GLY A 1 88 ? -1.442 0.419 -6.099 1.00 97.31 88 GLY A C 1
ATOM 692 O O . GLY A 1 88 ? -1.467 1.618 -6.392 1.00 97.31 88 GLY A O 1
ATOM 693 N N . VAL A 1 89 ? -1.238 -0.010 -4.861 1.00 98.06 89 VAL A N 1
ATOM 694 C CA . VAL A 1 89 ? -0.874 0.866 -3.747 1.00 98.06 89 VAL A CA 1
ATOM 695 C C . VAL A 1 89 ? 0.579 0.614 -3.392 1.00 98.06 89 VAL A C 1
ATOM 697 O O . VAL A 1 89 ? 0.962 -0.500 -3.038 1.00 98.06 89 VAL A O 1
ATOM 700 N N . TYR A 1 90 ? 1.371 1.675 -3.484 1.00 97.56 90 TYR A N 1
ATOM 701 C CA . TYR A 1 90 ? 2.800 1.646 -3.217 1.00 97.56 90 TYR A CA 1
ATOM 702 C C . TYR A 1 90 ? 3.074 1.815 -1.731 1.00 97.56 90 TYR A C 1
ATOM 704 O O . TYR A 1 90 ? 2.646 2.799 -1.124 1.00 97.56 90 TYR A O 1
ATOM 712 N N . VAL A 1 91 ? 3.793 0.872 -1.145 1.00 97.44 91 VAL A N 1
ATOM 713 C CA . VAL A 1 91 ? 4.125 0.849 0.279 1.00 97.44 91 VAL A CA 1
ATOM 714 C C . VAL A 1 91 ? 5.588 0.455 0.457 1.00 97.44 91 VAL A C 1
ATOM 716 O O . VAL A 1 91 ? 6.229 -0.063 -0.453 1.00 97.44 91 VAL A O 1
ATOM 719 N N . SER A 1 92 ? 6.143 0.758 1.624 1.00 96.38 92 SER A N 1
ATOM 720 C CA . SER A 1 92 ? 7.527 0.420 1.950 1.00 96.38 92 SER A CA 1
ATOM 721 C C . SER A 1 92 ? 7.658 0.078 3.428 1.00 96.38 92 SER A C 1
ATOM 723 O O . SER A 1 92 ? 7.022 0.701 4.277 1.00 96.38 92 SER A O 1
ATOM 725 N N . ARG A 1 93 ? 8.505 -0.890 3.760 1.00 94.38 93 ARG A N 1
ATOM 726 C CA . ARG A 1 93 ? 8.980 -1.156 5.123 1.00 94.38 93 ARG A CA 1
ATOM 727 C C . ARG A 1 93 ? 9.890 -0.030 5.632 1.00 94.38 93 ARG A C 1
ATOM 729 O O . ARG A 1 93 ? 9.936 0.214 6.836 1.00 94.38 93 ARG A O 1
ATOM 736 N N . ASN A 1 94 ? 10.517 0.736 4.736 1.00 93.06 94 ASN A N 1
ATOM 737 C CA . ASN A 1 94 ? 11.326 1.905 5.077 1.00 93.06 94 ASN A CA 1
ATOM 738 C C . ASN A 1 94 ? 10.455 3.165 5.281 1.00 93.06 94 ASN A C 1
ATOM 740 O O . ASN A 1 94 ? 10.030 3.836 4.333 1.00 93.06 94 ASN A O 1
ATOM 744 N N . ILE A 1 95 ? 10.254 3.574 6.538 1.00 93.50 95 ILE A N 1
ATOM 745 C CA . ILE A 1 95 ? 9.508 4.806 6.862 1.00 93.50 95 ILE A CA 1
ATOM 746 C C . ILE A 1 95 ? 10.150 6.068 6.264 1.00 93.50 95 ILE A C 1
ATOM 748 O O . ILE A 1 95 ? 9.449 7.004 5.879 1.00 93.50 95 ILE A O 1
ATOM 752 N N . GLN A 1 96 ? 11.479 6.117 6.170 1.00 93.19 96 GLN A N 1
ATOM 753 C CA . GLN A 1 96 ? 12.194 7.266 5.626 1.00 93.19 96 GLN A CA 1
ATOM 754 C C . GLN A 1 96 ? 11.993 7.392 4.114 1.00 93.19 96 GLN A C 1
ATOM 756 O O . GLN A 1 96 ? 12.031 8.505 3.599 1.00 93.19 96 GLN A O 1
ATOM 761 N N . LYS A 1 97 ? 11.740 6.285 3.403 1.00 92.62 97 LYS A N 1
ATOM 762 C CA . LYS A 1 97 ? 11.284 6.299 2.009 1.00 92.62 97 LYS A CA 1
ATOM 763 C C . LYS A 1 97 ? 9.863 6.843 1.915 1.00 92.62 97 LYS A C 1
ATOM 765 O O . LYS A 1 97 ? 9.624 7.748 1.123 1.00 92.62 97 LYS A O 1
ATOM 770 N N . ALA A 1 98 ? 8.946 6.350 2.746 1.00 95.00 98 ALA A N 1
ATOM 771 C CA . ALA A 1 98 ? 7.559 6.812 2.742 1.00 95.00 98 ALA A CA 1
ATOM 772 C C . ALA A 1 98 ? 7.440 8.322 3.029 1.00 95.00 98 ALA A C 1
ATOM 774 O O . ALA A 1 98 ? 6.662 9.003 2.373 1.00 95.00 98 ALA A O 1
ATOM 775 N N . LYS A 1 99 ? 8.273 8.871 3.927 1.00 94.44 99 LYS A N 1
ATOM 776 C CA . LYS A 1 99 ? 8.350 10.319 4.213 1.00 94.44 99 LYS A CA 1
ATOM 777 C C . LYS A 1 99 ? 8.753 11.188 3.018 1.00 94.44 99 LYS A C 1
ATOM 779 O O . LYS A 1 99 ? 8.558 12.394 3.072 1.00 94.44 99 LYS A O 1
ATOM 784 N N . CYS A 1 100 ? 9.347 10.622 1.969 1.00 92.44 100 CYS A N 1
ATOM 785 C CA . CYS A 1 100 ? 9.690 11.386 0.770 1.00 92.44 100 CYS A CA 1
ATOM 786 C C . CYS A 1 100 ? 8.473 11.665 -0.123 1.00 92.44 100 CYS A C 1
ATOM 788 O O . CYS A 1 100 ? 8.601 12.435 -1.074 1.00 92.44 100 CYS A O 1
ATOM 790 N N . TYR A 1 101 ? 7.325 11.041 0.154 1.00 92.12 101 TYR A N 1
ATOM 791 C CA . TYR A 1 101 ? 6.127 11.140 -0.666 1.00 92.12 101 TYR A CA 1
ATOM 792 C C . TYR A 1 101 ? 4.974 11.842 0.067 1.00 92.12 101 TYR A C 1
ATOM 794 O O . TYR A 1 101 ? 4.811 11.655 1.274 1.00 92.12 101 TYR A O 1
ATOM 802 N N . PRO A 1 102 ? 4.125 12.583 -0.669 1.00 92.88 102 PRO A N 1
ATOM 803 C CA . PRO A 1 102 ? 4.257 12.933 -2.089 1.00 92.88 102 PRO A CA 1
ATOM 804 C C . PRO A 1 102 ? 5.463 13.843 -2.386 1.00 92.88 102 PRO A C 1
ATOM 806 O O . PRO A 1 102 ? 5.887 14.645 -1.555 1.00 92.88 102 PRO A O 1
ATOM 809 N N . LEU A 1 103 ? 6.043 13.684 -3.581 1.00 90.50 103 LEU A N 1
ATOM 810 C CA . LEU A 1 103 ? 7.184 14.488 -4.030 1.00 90.50 103 LEU A CA 1
ATOM 811 C C . LEU A 1 103 ? 6.759 15.947 -4.235 1.00 90.50 103 LEU A C 1
ATOM 813 O O . LEU A 1 103 ? 5.663 16.202 -4.725 1.00 90.50 103 LEU A O 1
ATOM 817 N N . ARG A 1 104 ? 7.674 16.891 -3.971 1.00 91.12 104 ARG A N 1
ATOM 818 C CA . ARG A 1 104 ? 7.459 18.340 -4.178 1.00 91.12 104 ARG A CA 1
ATOM 819 C C . ARG A 1 104 ? 6.263 18.908 -3.393 1.00 91.12 104 ARG A C 1
ATOM 821 O O . ARG A 1 104 ? 5.624 19.851 -3.843 1.00 91.12 104 ARG A O 1
ATOM 828 N N . THR A 1 105 ? 5.984 18.342 -2.225 1.00 92.00 105 THR A N 1
ATOM 829 C CA . THR A 1 105 ? 4.941 18.806 -1.301 1.00 92.00 105 THR A CA 1
ATOM 830 C C . THR A 1 105 ? 5.582 19.392 -0.047 1.00 92.00 105 THR A C 1
ATOM 832 O O . THR A 1 105 ? 6.654 18.944 0.368 1.00 92.00 105 THR A O 1
ATOM 835 N N . ASP A 1 106 ? 4.932 20.390 0.554 1.00 93.56 106 ASP A N 1
ATOM 836 C CA . ASP A 1 106 ? 5.343 20.933 1.846 1.00 93.56 106 ASP A CA 1
ATOM 837 C C . ASP A 1 106 ? 5.249 19.861 2.943 1.00 93.56 106 ASP A C 1
ATOM 839 O O . ASP A 1 106 ? 4.316 19.057 2.983 1.00 93.56 106 ASP A O 1
ATOM 843 N N . LYS A 1 107 ? 6.211 19.842 3.871 1.00 91.81 107 LYS A N 1
ATOM 844 C CA . LYS A 1 107 ? 6.232 18.844 4.951 1.00 91.81 107 LYS A CA 1
ATOM 845 C C . LYS A 1 107 ? 5.008 18.938 5.872 1.00 91.81 107 LYS A C 1
ATOM 847 O O . LYS A 1 107 ? 4.643 17.933 6.479 1.00 91.81 107 LYS A O 1
ATOM 852 N N . ASN A 1 108 ? 4.371 20.105 5.975 1.00 93.19 108 ASN A N 1
ATOM 853 C CA . ASN A 1 108 ? 3.151 20.319 6.762 1.00 93.19 108 ASN A CA 1
ATOM 854 C C . ASN A 1 108 ? 1.907 19.663 6.150 1.00 93.19 108 ASN A C 1
ATOM 856 O O . ASN A 1 108 ? 0.921 19.434 6.861 1.00 93.19 108 ASN A O 1
ATOM 860 N N . ASP A 1 109 ? 1.971 19.337 4.860 1.00 94.75 109 ASP A N 1
ATOM 861 C CA . ASP A 1 109 ? 0.892 18.689 4.120 1.00 94.75 109 ASP A CA 1
ATOM 862 C C . ASP A 1 109 ? 1.186 17.212 3.830 1.00 94.75 109 ASP A C 1
ATOM 864 O O . ASP A 1 109 ? 0.354 16.504 3.266 1.00 94.75 109 ASP A O 1
ATOM 868 N N . GLN A 1 110 ? 2.344 16.710 4.268 1.00 96.12 110 GLN A N 1
ATOM 869 C CA . GLN A 1 110 ? 2.703 15.298 4.187 1.00 96.12 110 GLN A CA 1
ATOM 870 C C . GLN A 1 110 ? 2.267 14.531 5.440 1.00 96.12 110 GLN A C 1
ATOM 872 O O . GLN A 1 110 ? 2.515 14.925 6.585 1.00 96.12 110 GLN A O 1
ATOM 877 N N . VAL A 1 111 ? 1.670 13.363 5.213 1.00 97.81 111 VAL A N 1
ATOM 878 C CA . VAL A 1 111 ? 1.317 12.390 6.246 1.00 97.81 111 VAL A CA 1
ATOM 879 C C . VAL A 1 111 ? 1.869 11.031 5.856 1.00 97.81 111 VAL A C 1
ATOM 881 O O . VAL A 1 111 ? 1.730 10.599 4.717 1.00 97.81 111 VAL A O 1
ATOM 884 N N . VAL A 1 112 ? 2.454 10.324 6.819 1.00 98.25 112 VAL A N 1
ATOM 885 C CA . VAL A 1 112 ? 2.864 8.930 6.651 1.00 98.25 112 VAL A CA 1
ATOM 886 C C . VAL A 1 112 ? 1.977 8.039 7.497 1.00 98.25 112 VAL A C 1
ATOM 888 O O . VAL A 1 112 ? 1.999 8.114 8.730 1.00 98.25 112 VAL A O 1
ATOM 891 N N . PHE A 1 113 ? 1.231 7.160 6.840 1.00 98.00 113 PHE A N 1
ATOM 892 C CA . PHE A 1 113 ? 0.479 6.107 7.503 1.00 98.00 113 PHE A CA 1
ATOM 893 C C . PHE A 1 113 ? 1.379 4.939 7.887 1.00 98.00 113 PHE A C 1
ATOM 895 O O . PHE A 1 113 ? 2.287 4.572 7.144 1.00 98.00 113 PHE A O 1
ATOM 902 N N . LYS A 1 114 ? 1.092 4.343 9.046 1.00 95.38 114 LYS A N 1
ATOM 903 C CA . LYS A 1 114 ? 1.526 2.999 9.425 1.00 95.38 114 LYS A CA 1
ATOM 904 C C . LYS A 1 114 ? 0.425 2.029 9.021 1.00 95.38 114 LYS A C 1
ATOM 906 O O . LYS A 1 114 ? -0.740 2.239 9.365 1.00 95.38 114 LYS A O 1
ATOM 911 N N . LEU A 1 115 ? 0.804 0.967 8.331 1.00 93.62 115 LEU A N 1
ATOM 912 C CA . LEU A 1 115 ? -0.106 0.014 7.717 1.00 93.62 115 LEU A CA 1
ATOM 913 C C . LEU A 1 115 ? 0.154 -1.399 8.233 1.00 93.62 115 LEU A C 1
ATOM 915 O O . LEU A 1 115 ? 1.292 -1.735 8.559 1.00 93.62 115 LEU A O 1
ATOM 919 N N . LYS A 1 116 ? -0.884 -2.234 8.243 1.00 89.94 116 LYS A N 1
ATOM 920 C CA . LYS A 1 116 ? -0.750 -3.692 8.152 1.00 89.94 116 LYS A CA 1
ATOM 921 C C . LYS A 1 116 ? -1.067 -4.105 6.720 1.00 89.94 116 LYS A C 1
ATOM 923 O O . LYS A 1 116 ? -2.129 -3.757 6.214 1.00 89.94 116 LYS A O 1
ATOM 928 N N . VAL A 1 117 ? -0.151 -4.824 6.082 1.00 89.94 117 VAL A N 1
ATOM 929 C CA . VAL A 1 117 ? -0.252 -5.198 4.667 1.00 89.94 117 VAL A CA 1
ATOM 930 C C . VAL A 1 117 ? -0.150 -6.709 4.531 1.00 89.94 117 VAL A C 1
ATOM 932 O O . VAL A 1 117 ? 0.891 -7.275 4.855 1.00 89.94 117 VAL A O 1
ATOM 935 N N . ASN A 1 118 ? -1.213 -7.361 4.052 1.00 88.81 118 ASN A N 1
ATOM 936 C CA . ASN A 1 118 ? -1.169 -8.761 3.630 1.00 88.81 118 ASN A CA 1
ATOM 937 C C . ASN A 1 118 ? -0.607 -8.847 2.207 1.00 88.81 118 ASN A C 1
ATOM 939 O O . ASN A 1 118 ? -1.318 -8.576 1.240 1.00 88.81 118 ASN A O 1
ATOM 943 N N . VAL A 1 119 ? 0.648 -9.271 2.071 1.00 88.50 119 VAL A N 1
ATOM 944 C CA . VAL A 1 119 ? 1.330 -9.281 0.767 1.00 88.50 119 VAL A CA 1
ATOM 945 C C . VAL A 1 119 ? 0.891 -10.423 -0.153 1.00 88.50 119 VAL A C 1
ATOM 947 O O . VAL A 1 119 ? 1.219 -10.398 -1.335 1.00 88.50 119 VAL A O 1
ATOM 950 N N . GLY A 1 120 ? 0.146 -11.414 0.355 1.00 89.69 120 GLY A N 1
ATOM 951 C CA . GLY A 1 120 ? -0.336 -12.541 -0.445 1.00 89.69 120 GLY A CA 1
ATOM 952 C C . GLY A 1 120 ? 0.791 -13.247 -1.207 1.00 89.69 120 GLY A C 1
ATOM 953 O O . GLY A 1 120 ? 1.868 -13.475 -0.656 1.00 89.69 120 GLY A O 1
ATOM 954 N N . LYS A 1 121 ? 0.554 -13.618 -2.466 1.00 89.88 121 LYS A N 1
ATOM 955 C CA . LYS A 1 121 ? 1.588 -14.162 -3.354 1.00 89.88 121 LYS A CA 1
ATOM 956 C C . LYS A 1 121 ? 2.467 -13.028 -3.891 1.00 89.88 121 LYS A C 1
ATOM 958 O O . LYS A 1 121 ? 1.985 -12.171 -4.629 1.00 89.88 121 LYS A O 1
ATOM 963 N N . VAL A 1 122 ? 3.761 -13.054 -3.572 1.00 95.69 122 VAL A N 1
ATOM 964 C CA . VAL A 1 122 ? 4.696 -11.976 -3.933 1.00 95.69 122 VAL A CA 1
ATOM 965 C C . VAL A 1 122 ? 5.476 -12.298 -5.206 1.00 95.69 122 VAL A C 1
ATOM 967 O O . VAL A 1 122 ? 6.032 -13.391 -5.349 1.00 95.69 122 VAL A O 1
ATOM 970 N N . LYS A 1 123 ? 5.565 -11.328 -6.121 1.00 97.38 123 LYS A N 1
ATOM 971 C CA . LYS A 1 123 ? 6.457 -11.358 -7.280 1.00 97.38 123 LYS A CA 1
ATOM 972 C C . LYS A 1 123 ? 7.666 -10.460 -7.045 1.00 97.38 123 LYS A C 1
ATOM 974 O O . LYS A 1 123 ? 7.524 -9.248 -6.940 1.00 97.38 123 LYS A O 1
ATOM 979 N N . LYS A 1 124 ? 8.865 -11.043 -7.043 1.00 97.25 124 LYS A N 1
ATOM 980 C CA . LYS A 1 124 ? 10.115 -10.275 -7.074 1.00 97.25 124 LYS A CA 1
ATOM 981 C C . LYS A 1 124 ? 10.310 -9.641 -8.456 1.00 97.25 124 LYS A C 1
ATOM 983 O O . LYS A 1 124 ? 10.213 -10.347 -9.459 1.00 97.25 124 LYS A O 1
ATOM 988 N N . ILE A 1 125 ? 10.605 -8.345 -8.484 1.00 96.50 125 ILE A N 1
ATOM 989 C CA . ILE A 1 125 ? 10.946 -7.554 -9.668 1.00 96.50 125 ILE A CA 1
ATOM 990 C C . ILE A 1 125 ? 12.300 -6.891 -9.380 1.00 96.50 125 ILE A C 1
ATOM 992 O O . ILE A 1 125 ? 12.362 -5.930 -8.625 1.00 96.50 125 ILE A O 1
ATOM 996 N N . ASP A 1 126 ? 13.402 -7.425 -9.904 1.00 94.38 126 ASP A N 1
ATOM 997 C CA . ASP A 1 126 ? 14.768 -7.030 -9.504 1.00 94.38 126 ASP A CA 1
ATOM 998 C C . ASP A 1 126 ? 15.691 -6.620 -10.658 1.00 94.38 126 ASP A C 1
ATOM 1000 O O . ASP A 1 126 ? 16.870 -6.331 -10.438 1.00 94.38 126 ASP A O 1
ATOM 1004 N N . VAL A 1 127 ? 15.143 -6.548 -11.870 1.00 91.94 127 VAL A N 1
ATOM 1005 C CA . VAL A 1 127 ? 15.855 -6.154 -13.086 1.00 91.94 127 VAL A CA 1
ATOM 1006 C C . VAL A 1 127 ? 15.018 -5.202 -13.928 1.00 91.94 127 VAL A C 1
ATOM 1008 O O . VAL A 1 127 ? 13.781 -5.262 -13.941 1.00 91.94 127 VAL A O 1
ATOM 1011 N N . ASP A 1 128 ? 15.702 -4.335 -14.669 1.00 88.19 128 ASP A N 1
ATOM 1012 C CA . ASP A 1 128 ? 15.066 -3.551 -15.718 1.00 88.19 128 ASP A CA 1
ATOM 1013 C C . ASP A 1 128 ? 14.379 -4.457 -16.756 1.00 88.19 128 ASP A C 1
ATOM 1015 O O . ASP A 1 128 ? 14.815 -5.571 -17.039 1.00 88.19 128 ASP A O 1
ATOM 1019 N N . TYR A 1 129 ? 13.264 -3.969 -17.309 1.00 89.06 129 TYR A N 1
ATOM 1020 C CA . TYR A 1 129 ? 12.439 -4.672 -18.305 1.00 89.06 129 TYR A CA 1
ATOM 1021 C C . TYR A 1 129 ? 11.923 -6.059 -17.883 1.00 89.06 129 TYR A C 1
ATOM 1023 O O . TYR A 1 129 ? 11.580 -6.869 -18.743 1.00 89.06 129 TYR A O 1
ATOM 1031 N N . HIS A 1 130 ? 11.809 -6.335 -16.578 1.00 94.38 130 HIS A N 1
ATOM 1032 C CA . HIS A 1 130 ? 11.199 -7.575 -16.098 1.00 94.38 130 HIS A CA 1
ATOM 1033 C C . HIS A 1 130 ? 9.818 -7.793 -16.769 1.00 94.38 130 HIS A C 1
ATOM 1035 O O . HIS A 1 130 ? 8.973 -6.893 -16.711 1.00 94.38 130 HIS A O 1
ATOM 1041 N N . PRO A 1 131 ? 9.536 -8.970 -17.365 1.00 95.12 131 PRO A N 1
ATOM 1042 C CA . PRO A 1 131 ? 8.352 -9.180 -18.212 1.00 95.12 131 PRO A CA 1
ATOM 1043 C C . PRO A 1 131 ? 7.031 -8.942 -17.472 1.00 95.12 131 PRO A C 1
ATOM 1045 O O . PRO A 1 131 ? 6.074 -8.441 -18.046 1.00 95.12 131 PRO A O 1
ATOM 1048 N N . LEU A 1 132 ? 7.009 -9.233 -16.169 1.00 96.38 132 LEU A N 1
ATOM 1049 C CA . LEU A 1 132 ? 5.846 -9.022 -15.301 1.00 96.38 132 LEU A CA 1
ATOM 1050 C C . LEU A 1 132 ? 5.879 -7.710 -14.512 1.00 96.38 132 LEU A C 1
ATOM 1052 O O . LEU A 1 132 ? 5.145 -7.579 -13.541 1.00 96.38 132 LEU A O 1
ATOM 1056 N N . ARG A 1 133 ? 6.732 -6.740 -14.872 1.00 95.38 133 ARG A N 1
ATOM 1057 C CA . ARG A 1 133 ? 6.930 -5.515 -14.074 1.00 95.38 133 ARG A CA 1
ATOM 1058 C C . ARG A 1 133 ? 5.617 -4.791 -13.768 1.00 95.38 133 ARG A C 1
ATOM 1060 O O . ARG A 1 133 ? 5.453 -4.300 -12.660 1.00 95.38 133 ARG A O 1
ATOM 1067 N N . THR A 1 134 ? 4.687 -4.744 -14.719 1.00 96.56 134 THR A N 1
ATOM 1068 C CA . THR A 1 134 ? 3.406 -4.032 -14.570 1.00 96.56 134 THR A CA 1
ATOM 1069 C C . THR A 1 134 ? 2.171 -4.929 -14.676 1.00 96.56 134 THR A C 1
ATOM 1071 O O . THR A 1 134 ? 1.068 -4.423 -14.503 1.00 96.56 134 THR A O 1
ATOM 1074 N N . THR A 1 135 ? 2.343 -6.223 -14.964 1.00 96.81 135 THR A N 1
ATOM 1075 C CA . THR A 1 135 ? 1.272 -7.207 -15.243 1.00 96.81 135 THR A CA 1
ATOM 1076 C C . THR A 1 135 ? 1.303 -8.408 -14.294 1.00 96.81 135 THR A C 1
ATOM 1078 O O . THR A 1 135 ? 0.581 -9.376 -14.477 1.00 96.81 135 THR A O 1
ATOM 1081 N N . TRP A 1 136 ? 2.124 -8.369 -13.243 1.00 97.38 136 TRP A N 1
ATOM 1082 C CA . TRP A 1 136 ? 2.222 -9.435 -12.238 1.00 97.38 136 TRP A CA 1
ATOM 1083 C C . TRP A 1 136 ? 0.869 -9.830 -11.619 1.00 97.38 136 TRP A C 1
ATOM 1085 O O . TRP A 1 136 ? 0.692 -10.982 -11.236 1.00 97.38 136 TRP A O 1
ATOM 1095 N N . HIS A 1 137 ? -0.089 -8.908 -11.529 1.00 95.94 137 HIS A N 1
ATOM 1096 C CA . HIS A 1 137 ? -1.422 -9.195 -10.998 1.00 95.94 137 HIS A CA 1
ATOM 1097 C C . HIS A 1 137 ? -2.256 -10.079 -11.934 1.00 95.94 137 HIS A C 1
ATOM 1099 O O . HIS A 1 137 ? -3.008 -10.922 -11.448 1.00 95.94 137 HIS A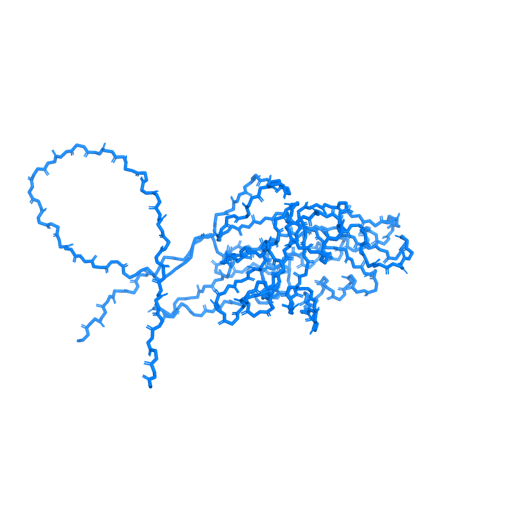 O 1
ATOM 1105 N N . ASP A 1 138 ? -2.075 -9.953 -13.252 1.00 95.62 138 ASP A N 1
ATOM 1106 C CA . ASP A 1 138 ? -2.728 -10.814 -14.248 1.00 95.62 138 ASP A CA 1
ATOM 1107 C C . ASP A 1 138 ? -2.240 -12.272 -14.128 1.00 95.62 138 ASP A C 1
ATOM 1109 O O . ASP A 1 138 ? -2.996 -13.215 -14.351 1.00 95.62 138 ASP A O 1
ATOM 1113 N N . ASP A 1 139 ? -1.006 -12.457 -13.650 1.00 93.00 139 ASP A N 1
ATOM 1114 C CA . ASP A 1 139 ? -0.377 -13.758 -13.377 1.00 93.00 139 ASP A CA 1
ATOM 1115 C C . ASP A 1 139 ? -0.708 -14.314 -11.969 1.00 93.00 139 ASP A C 1
ATOM 1117 O O . ASP A 1 139 ? -0.074 -15.255 -11.462 1.00 93.00 139 ASP A O 1
ATOM 1121 N N . GLY A 1 140 ? -1.700 -13.724 -11.297 1.00 89.56 140 GLY A N 1
ATOM 1122 C CA . GLY A 1 140 ? -2.205 -14.174 -10.001 1.00 89.56 140 GLY A CA 1
ATOM 1123 C C . GLY A 1 140 ? -1.285 -13.861 -8.820 1.00 89.56 140 GLY A C 1
ATOM 1124 O O . GLY A 1 140 ? -1.331 -14.573 -7.814 1.00 89.56 140 GLY A O 1
ATOM 1125 N N . TYR A 1 141 ? -0.416 -12.852 -8.937 1.00 93.50 141 TYR A N 1
ATOM 1126 C CA . TYR A 1 141 ? 0.330 -12.304 -7.802 1.00 93.50 141 TYR A CA 1
ATOM 1127 C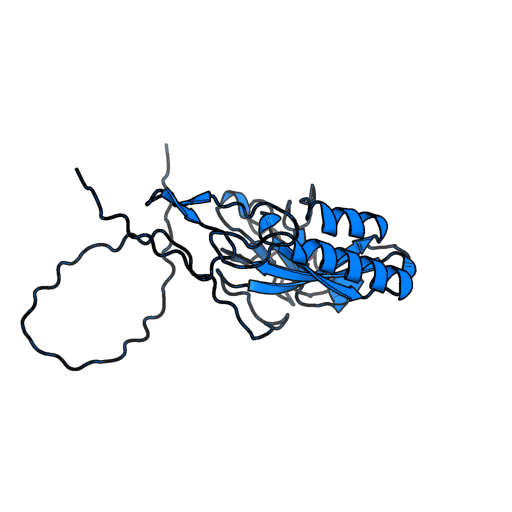 C . TYR A 1 141 ? -0.449 -11.165 -7.133 1.00 93.50 141 TYR A C 1
ATOM 1129 O O . TYR A 1 141 ? -1.125 -10.380 -7.788 1.00 93.50 141 TYR A O 1
ATOM 1137 N N . ASP A 1 142 ? -0.331 -11.058 -5.813 1.00 94.75 142 ASP A N 1
ATOM 1138 C CA . ASP A 1 142 ? -1.040 -10.061 -5.003 1.00 94.75 142 ASP A CA 1
ATOM 1139 C C . ASP A 1 142 ? -0.189 -8.819 -4.712 1.00 94.75 142 ASP A C 1
ATOM 1141 O O . ASP A 1 142 ? -0.724 -7.724 -4.509 1.00 94.75 142 ASP A O 1
ATOM 1145 N N . CYS A 1 143 ? 1.134 -8.997 -4.704 1.00 97.44 143 CYS A N 1
ATOM 1146 C CA . CYS A 1 143 ? 2.114 -7.946 -4.481 1.00 97.44 143 CYS A CA 1
ATOM 1147 C C . CYS A 1 143 ? 3.297 -8.108 -5.443 1.00 97.44 143 CYS A C 1
ATOM 1149 O O . CYS A 1 143 ? 3.828 -9.211 -5.596 1.00 97.44 143 CYS A O 1
ATOM 1151 N N . ALA A 1 144 ? 3.754 -7.014 -6.045 1.00 98.00 144 ALA A N 1
ATOM 1152 C CA . ALA A 1 144 ? 5.091 -6.932 -6.622 1.00 98.00 144 ALA A CA 1
ATOM 1153 C C . ALA A 1 144 ? 6.049 -6.283 -5.628 1.00 98.00 144 ALA A C 1
ATOM 1155 O O . ALA A 1 144 ? 5.732 -5.246 -5.059 1.00 98.00 144 ALA A O 1
ATOM 1156 N N . TRP A 1 145 ? 7.235 -6.858 -5.476 1.00 97.44 145 TRP A N 1
ATOM 1157 C CA . TRP A 1 145 ? 8.270 -6.365 -4.579 1.00 97.44 145 TRP A CA 1
ATOM 1158 C C . TRP A 1 145 ? 9.578 -6.152 -5.329 1.00 97.44 145 TRP A C 1
ATOM 1160 O O . TRP A 1 145 ? 10.061 -7.043 -6.035 1.00 97.44 145 TRP A O 1
ATOM 1170 N N . VAL A 1 146 ? 10.174 -4.984 -5.129 1.00 96.31 146 VAL A N 1
ATOM 1171 C CA . VAL A 1 146 ? 11.523 -4.672 -5.581 1.00 96.31 146 VAL A CA 1
ATOM 1172 C C . VAL A 1 146 ? 12.475 -4.737 -4.393 1.00 96.31 146 VAL A C 1
ATOM 1174 O O . VAL A 1 146 ? 12.258 -4.011 -3.420 1.00 96.31 146 VAL A O 1
ATOM 1177 N N . PRO A 1 147 ? 13.544 -5.553 -4.449 1.00 94.25 147 PRO A N 1
ATOM 1178 C CA . PRO A 1 147 ? 14.530 -5.586 -3.381 1.00 94.25 147 PRO A CA 1
ATOM 1179 C C . PRO A 1 147 ? 15.303 -4.267 -3.270 1.00 94.25 147 PRO A C 1
ATOM 1181 O O . PRO A 1 147 ? 15.431 -3.524 -4.255 1.00 94.25 147 PRO A O 1
ATOM 1184 N N . PRO A 1 148 ? 15.878 -3.987 -2.091 1.00 91.50 148 PRO A N 1
ATOM 1185 C CA . PRO A 1 148 ? 16.869 -2.932 -1.987 1.00 91.50 148 PRO A CA 1
ATOM 1186 C C . PRO A 1 148 ? 18.087 -3.289 -2.843 1.00 91.50 148 PRO A C 1
ATOM 1188 O O . PRO A 1 148 ? 18.357 -4.458 -3.122 1.00 91.50 148 PRO A O 1
ATOM 1191 N N . HIS A 1 149 ? 18.802 -2.263 -3.294 1.00 88.50 149 HIS A N 1
ATOM 1192 C CA . HIS A 1 149 ? 19.969 -2.386 -4.167 1.00 88.50 149 HIS A CA 1
ATOM 1193 C C . HIS A 1 149 ? 19.704 -3.208 -5.445 1.00 88.50 149 HIS A C 1
ATOM 1195 O O . HIS A 1 149 ? 20.604 -3.858 -5.971 1.00 88.50 149 HIS A O 1
ATOM 1201 N N . SER A 1 150 ? 18.462 -3.189 -5.946 1.00 86.38 150 SER A N 1
ATOM 1202 C CA . SER A 1 150 ? 18.088 -3.844 -7.203 1.00 86.38 150 SER A CA 1
ATOM 1203 C C . SER A 1 150 ? 18.753 -3.200 -8.421 1.00 86.38 150 SER A C 1
ATOM 1205 O O . SER A 1 150 ? 19.072 -2.010 -8.431 1.00 86.38 150 SER A O 1
ATOM 1207 N N . ASN A 1 151 ? 18.872 -3.975 -9.500 1.00 82.69 151 ASN A N 1
ATOM 1208 C CA . ASN A 1 151 ? 19.382 -3.510 -10.791 1.00 82.69 151 ASN A CA 1
ATOM 1209 C C . ASN A 1 151 ? 18.271 -2.840 -11.623 1.00 82.69 151 ASN A C 1
ATOM 1211 O O . ASN A 1 151 ? 18.129 -3.114 -12.816 1.00 82.69 151 ASN A O 1
ATOM 1215 N N . ILE A 1 152 ? 17.442 -2.009 -10.981 1.00 86.44 152 ILE A N 1
ATOM 1216 C CA . ILE A 1 152 ? 16.355 -1.264 -11.626 1.00 86.44 152 ILE A CA 1
ATOM 1217 C C . ILE A 1 152 ? 16.722 0.215 -11.659 1.00 86.44 152 ILE A C 1
ATOM 1219 O O . ILE A 1 152 ? 16.683 0.911 -10.642 1.00 86.44 152 ILE A O 1
ATOM 1223 N N . SER A 1 153 ? 17.019 0.724 -12.853 1.00 85.38 153 SER A N 1
ATOM 1224 C CA . SER A 1 153 ? 17.460 2.109 -13.072 1.00 85.38 153 SER A CA 1
ATOM 1225 C C . SER A 1 153 ? 16.436 3.162 -12.632 1.00 85.38 153 SER A C 1
ATOM 1227 O O . SER A 1 153 ? 16.799 4.280 -12.256 1.00 85.38 153 SER A O 1
ATOM 1229 N N . ALA A 1 154 ? 15.148 2.809 -12.627 1.00 82.88 154 ALA A N 1
ATOM 1230 C CA . ALA A 1 154 ? 14.078 3.688 -12.165 1.00 82.88 154 ALA A CA 1
ATOM 1231 C C . ALA A 1 154 ? 14.121 3.966 -10.646 1.00 82.88 154 ALA A C 1
ATOM 1233 O O . ALA A 1 154 ? 13.595 4.991 -10.204 1.00 82.88 154 ALA A O 1
ATOM 1234 N N . ILE A 1 155 ? 14.761 3.110 -9.838 1.00 82.25 155 ILE A N 1
ATOM 1235 C CA . ILE A 1 155 ? 14.833 3.252 -8.373 1.00 82.25 155 ILE A CA 1
ATOM 1236 C C . ILE A 1 155 ? 16.171 3.859 -7.973 1.00 82.25 155 ILE A C 1
ATOM 1238 O O . ILE A 1 155 ? 17.070 3.202 -7.455 1.00 82.25 155 ILE A O 1
ATOM 1242 N N . LYS A 1 156 ? 16.282 5.175 -8.145 1.00 79.00 156 LYS A N 1
ATOM 1243 C CA . LYS A 1 156 ? 17.507 5.915 -7.797 1.00 79.00 156 LYS A CA 1
ATOM 1244 C C . LYS A 1 156 ? 17.870 5.855 -6.312 1.00 79.00 156 LYS A C 1
ATOM 1246 O O . LYS A 1 156 ? 19.019 6.079 -5.959 1.00 79.00 156 LYS A O 1
ATOM 1251 N N . SER A 1 157 ? 16.896 5.595 -5.439 1.00 82.00 157 SER A N 1
ATOM 1252 C CA . SER A 1 157 ? 17.130 5.517 -3.996 1.00 82.00 157 SER A CA 1
ATOM 1253 C C . SER A 1 157 ? 17.797 4.214 -3.557 1.00 82.00 157 SER A C 1
ATOM 1255 O O . SER A 1 157 ? 18.262 4.152 -2.424 1.00 82.00 157 SER A O 1
ATOM 1257 N N . GLY A 1 158 ? 17.784 3.169 -4.396 1.00 85.12 158 GLY A N 1
ATOM 1258 C CA . GLY A 1 158 ? 18.215 1.822 -4.016 1.00 85.12 158 GLY A CA 1
ATOM 1259 C C . GLY A 1 158 ? 17.387 1.185 -2.892 1.00 85.12 158 GLY A C 1
ATOM 1260 O O . GLY A 1 158 ? 17.796 0.162 -2.361 1.00 85.12 158 GLY A O 1
ATOM 1261 N N . ARG A 1 159 ? 16.247 1.769 -2.503 1.00 89.69 159 ARG A N 1
ATOM 1262 C CA . ARG A 1 159 ? 15.402 1.270 -1.406 1.00 89.69 159 ARG A CA 1
ATOM 1263 C C . ARG A 1 159 ? 14.247 0.431 -1.928 1.00 89.69 159 ARG A C 1
ATOM 1265 O O . ARG A 1 159 ? 13.633 0.802 -2.933 1.00 89.69 159 ARG A O 1
ATOM 1272 N N . GLU A 1 160 ? 13.903 -0.609 -1.175 1.00 93.94 160 GLU A N 1
ATOM 1273 C CA . GLU A 1 160 ? 12.823 -1.543 -1.497 1.00 93.94 160 GLU A CA 1
ATOM 1274 C C . GLU A 1 160 ? 11.469 -0.855 -1.716 1.00 93.94 160 GLU A C 1
ATOM 1276 O O . GLU A 1 160 ? 11.207 0.226 -1.175 1.00 93.94 160 GLU A O 1
ATOM 1281 N N . GLU A 1 161 ? 10.625 -1.455 -2.547 1.00 94.50 161 GLU A N 1
ATOM 1282 C CA . GLU A 1 161 ? 9.252 -1.008 -2.774 1.00 94.50 161 GLU A CA 1
ATOM 1283 C C . GLU A 1 161 ? 8.321 -2.193 -2.972 1.00 94.50 161 GLU A C 1
ATOM 1285 O O . GLU A 1 161 ? 8.616 -3.081 -3.773 1.00 94.50 161 GLU A O 1
ATOM 1290 N N . ASP A 1 162 ? 7.160 -2.142 -2.337 1.00 97.00 162 ASP 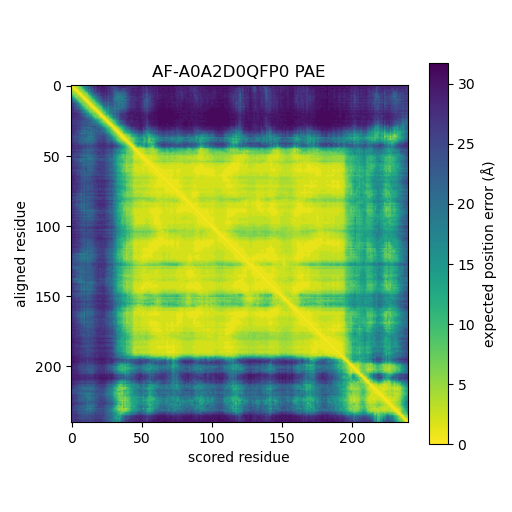A N 1
ATOM 1291 C CA . ASP A 1 162 ? 6.059 -3.060 -2.580 1.00 97.00 162 ASP A CA 1
ATOM 1292 C C . ASP A 1 162 ? 4.929 -2.318 -3.312 1.00 97.00 162 ASP A C 1
ATOM 1294 O O . ASP A 1 162 ? 4.623 -1.158 -3.023 1.00 97.00 162 ASP A O 1
ATOM 1298 N N . CYS A 1 163 ? 4.277 -2.998 -4.251 1.00 97.94 163 CYS A N 1
ATOM 1299 C CA . CYS A 1 163 ? 3.062 -2.547 -4.918 1.00 97.94 163 CYS A CA 1
ATOM 1300 C C . CYS A 1 163 ? 1.989 -3.619 -4.753 1.00 97.94 163 CYS A C 1
ATOM 1302 O O . CYS A 1 163 ? 2.114 -4.718 -5.291 1.00 97.94 163 CYS A O 1
ATOM 1304 N N . VAL A 1 164 ? 0.941 -3.296 -4.000 1.00 98.06 164 VAL A N 1
ATOM 1305 C CA . VAL A 1 164 ? -0.144 -4.224 -3.660 1.00 98.06 164 VAL A CA 1
ATOM 1306 C C . VAL A 1 164 ? -1.336 -3.978 -4.576 1.00 98.06 164 VAL A C 1
ATOM 1308 O O . VAL A 1 164 ? -1.753 -2.831 -4.761 1.00 98.06 164 VAL A O 1
ATOM 1311 N N . TRP A 1 165 ? -1.889 -5.047 -5.150 1.00 96.75 165 TRP A N 1
ATOM 1312 C CA . TRP A 1 165 ? -2.949 -4.943 -6.153 1.00 96.75 165 TRP A CA 1
ATOM 1313 C C . TRP A 1 165 ? -4.290 -4.638 -5.500 1.00 96.75 165 TRP A C 1
ATOM 1315 O O . TRP A 1 165 ? -4.889 -3.594 -5.755 1.00 96.75 165 TRP A O 1
ATOM 1325 N N . ASP A 1 166 ? -4.746 -5.548 -4.642 1.00 92.19 166 ASP A N 1
ATOM 1326 C CA . ASP A 1 166 ? -6.031 -5.440 -3.963 1.00 92.19 166 ASP A CA 1
ATOM 1327 C C . ASP A 1 166 ? -5.897 -4.543 -2.728 1.00 92.19 166 ASP A C 1
ATOM 1329 O O . ASP A 1 166 ? -5.218 -4.883 -1.755 1.00 92.19 166 ASP A O 1
ATOM 1333 N N . THR A 1 167 ? -6.564 -3.389 -2.754 1.00 91.12 167 THR A N 1
ATOM 1334 C CA . THR A 1 167 ? -6.505 -2.399 -1.672 1.00 91.12 167 THR A CA 1
ATOM 1335 C C . THR A 1 167 ? -7.089 -2.924 -0.366 1.00 91.12 167 THR A C 1
ATOM 1337 O O . THR A 1 167 ? -6.697 -2.466 0.706 1.00 91.12 167 THR A O 1
ATOM 1340 N N . LYS A 1 168 ? -7.938 -3.956 -0.431 1.00 85.19 168 LYS A N 1
ATOM 1341 C CA . LYS A 1 168 ? -8.514 -4.622 0.740 1.00 85.19 168 LYS A CA 1
ATOM 1342 C C . LYS A 1 168 ? -7.491 -5.418 1.541 1.00 85.19 168 LYS A C 1
ATOM 1344 O O . LYS A 1 168 ? -7.807 -5.871 2.631 1.00 85.19 168 LYS A O 1
ATOM 1349 N N . ARG A 1 169 ? -6.265 -5.588 1.038 1.00 89.25 169 ARG A N 1
ATOM 1350 C CA . ARG A 1 169 ? -5.142 -6.211 1.759 1.00 89.25 169 ARG A CA 1
ATOM 1351 C C . ARG A 1 169 ? -4.389 -5.235 2.668 1.00 89.25 169 ARG A C 1
ATOM 1353 O O . ARG A 1 169 ? -3.416 -5.637 3.309 1.00 89.25 169 ARG A O 1
ATOM 1360 N N . ILE A 1 170 ? -4.803 -3.968 2.707 1.00 90.31 170 ILE A N 1
ATOM 1361 C CA . ILE A 1 170 ? -4.099 -2.879 3.383 1.00 90.31 170 ILE A CA 1
ATOM 1362 C C . ILE A 1 170 ? -5.006 -2.268 4.443 1.00 90.31 170 ILE A C 1
ATOM 1364 O O . ILE A 1 170 ? -6.088 -1.775 4.143 1.00 90.31 170 ILE A O 1
ATOM 1368 N N . THR A 1 171 ? -4.525 -2.230 5.680 1.00 86.56 171 THR A N 1
ATOM 1369 C CA . THR A 1 171 ? -5.236 -1.607 6.797 1.00 86.56 171 THR A CA 1
ATOM 1370 C C . THR A 1 171 ? -4.413 -0.460 7.356 1.00 86.56 171 THR A C 1
ATOM 1372 O O . THR A 1 171 ? -3.259 -0.655 7.745 1.00 86.56 171 THR A O 1
ATOM 1375 N N . VAL A 1 172 ? -5.009 0.731 7.446 1.00 90.62 172 VAL A N 1
ATOM 1376 C CA . VAL A 1 172 ? -4.414 1.858 8.173 1.00 90.62 172 VAL A CA 1
ATOM 1377 C C . VAL A 1 172 ? -4.531 1.585 9.667 1.00 90.62 172 VAL A C 1
ATOM 1379 O O . VAL A 1 172 ? -5.631 1.473 10.197 1.00 90.62 172 VAL A O 1
ATOM 1382 N N . VAL A 1 173 ? -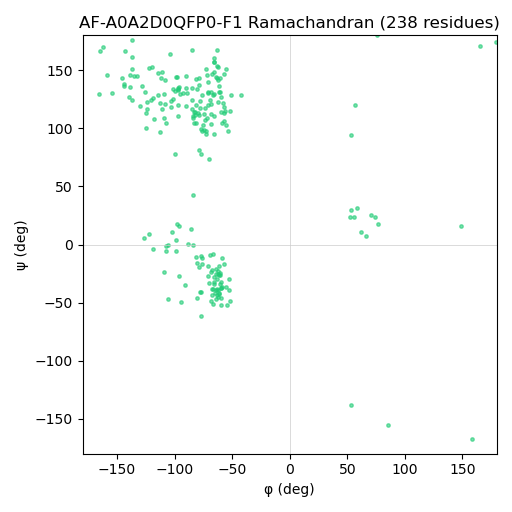3.395 1.468 10.354 1.00 88.19 173 VAL A N 1
ATOM 1383 C CA . VAL A 1 173 ? -3.372 1.189 11.799 1.00 88.19 173 VAL A CA 1
ATOM 1384 C C . VAL A 1 173 ? -2.928 2.384 12.624 1.00 88.19 173 VAL A C 1
ATOM 1386 O O . VAL A 1 173 ? -3.235 2.454 13.812 1.00 88.19 173 VAL A O 1
ATOM 1389 N N . ASP A 1 174 ? -2.182 3.314 12.026 1.00 92.50 174 ASP A N 1
ATOM 1390 C CA . ASP A 1 174 ? -1.753 4.522 12.717 1.00 92.50 174 ASP A CA 1
ATOM 1391 C C . ASP A 1 174 ? -1.286 5.627 11.755 1.00 92.50 174 ASP A C 1
ATOM 1393 O O . ASP A 1 174 ? -1.029 5.389 10.575 1.00 92.50 174 ASP A O 1
ATOM 1397 N N . VAL A 1 175 ? -1.078 6.830 12.289 1.00 96.00 175 VAL A N 1
ATOM 1398 C CA . VAL A 1 175 ? -0.280 7.886 11.656 1.00 96.00 175 VAL A CA 1
ATOM 1399 C C . VAL A 1 175 ? 1.127 7.852 12.244 1.00 96.00 175 VAL A C 1
ATOM 1401 O O . VAL A 1 175 ? 1.330 8.180 13.416 1.00 96.00 175 VAL A O 1
ATOM 1404 N N . ALA A 1 176 ? 2.103 7.451 11.429 1.00 93.50 176 ALA A N 1
ATOM 1405 C CA . ALA A 1 176 ? 3.504 7.339 11.817 1.00 93.50 176 ALA A CA 1
ATOM 1406 C C . ALA A 1 176 ? 4.198 8.706 11.855 1.00 93.50 176 ALA A C 1
ATOM 1408 O O . ALA A 1 176 ? 4.948 8.988 12.791 1.00 93.50 176 ALA A O 1
ATOM 1409 N N . CYS A 1 177 ? 3.923 9.580 10.882 1.00 94.12 177 CYS A N 1
ATOM 1410 C CA . CYS A 1 177 ? 4.513 10.916 10.780 1.00 94.12 177 CYS A CA 1
ATOM 1411 C C . CYS A 1 177 ? 3.499 11.927 10.232 1.00 94.12 177 CYS A C 1
ATOM 1413 O O . CYS A 1 177 ? 2.749 11.615 9.314 1.00 94.12 177 CYS A O 1
ATOM 1415 N N . CYS A 1 178 ? 3.477 13.118 10.818 1.00 95.44 178 CYS A N 1
ATOM 1416 C CA . CYS A 1 178 ? 2.776 14.314 10.358 1.00 95.44 178 CYS A CA 1
ATOM 1417 C C . CYS A 1 178 ? 3.372 15.461 11.183 1.00 95.44 178 CYS A C 1
ATOM 1419 O O . CYS A 1 178 ? 3.516 15.289 12.394 1.00 95.44 178 CYS A O 1
ATOM 1421 N N . VAL A 1 179 ? 3.800 16.551 10.541 1.00 94.25 179 VAL A N 1
ATOM 1422 C CA . VAL A 1 179 ? 4.493 17.658 11.232 1.00 94.25 179 VAL A CA 1
ATOM 1423 C C . VAL A 1 179 ? 3.556 18.386 12.196 1.00 94.25 179 VAL A C 1
ATOM 1425 O O . VAL A 1 179 ? 3.958 18.758 13.294 1.00 94.25 179 VAL A O 1
ATOM 1428 N N . ASP A 1 180 ? 2.297 18.553 11.803 1.00 94.62 180 ASP A N 1
ATOM 1429 C CA . ASP A 1 180 ? 1.272 19.181 12.627 1.00 94.62 180 ASP A CA 1
ATOM 1430 C C . ASP A 1 180 ? 0.659 18.153 13.594 1.00 94.62 180 ASP A C 1
ATOM 1432 O O . ASP A 1 180 ? -0.099 17.258 13.205 1.00 94.62 180 ASP A O 1
ATOM 1436 N N . GLU A 1 181 ? 0.972 18.295 14.882 1.00 93.19 181 GLU A N 1
ATOM 1437 C CA . GLU A 1 181 ? 0.473 17.418 15.948 1.00 93.19 181 GLU A CA 1
ATOM 1438 C C . GLU A 1 181 ? -1.056 17.469 16.111 1.00 93.19 181 GLU A C 1
ATOM 1440 O O . GLU A 1 181 ? -1.689 16.473 16.481 1.00 93.19 181 GLU A O 1
ATOM 1445 N N . GLY A 1 182 ? -1.686 18.604 15.795 1.00 95.75 182 GLY A N 1
ATOM 1446 C CA . GLY A 1 182 ? -3.138 18.754 15.795 1.00 95.75 182 GLY A CA 1
ATOM 1447 C C . GLY A 1 182 ? -3.783 17.902 14.705 1.00 95.75 182 GLY A C 1
ATOM 1448 O O . GLY A 1 182 ? -4.664 17.083 14.998 1.00 95.75 182 GLY A O 1
ATOM 1449 N N . LYS A 1 183 ? -3.298 18.025 13.464 1.00 95.50 183 LYS A N 1
ATOM 1450 C CA . LYS A 1 183 ? -3.721 17.192 12.325 1.00 95.50 183 LYS A CA 1
ATOM 1451 C C . LYS A 1 183 ? -3.447 15.711 12.603 1.00 95.50 183 LYS A C 1
ATOM 1453 O O . LYS A 1 183 ? -4.351 14.887 12.444 1.00 95.50 183 LYS A O 1
ATOM 1458 N N . ARG A 1 184 ? -2.254 15.370 13.107 1.00 95.69 184 ARG A N 1
ATOM 1459 C CA . ARG A 1 184 ? -1.868 14.003 13.497 1.00 95.69 184 ARG A CA 1
ATOM 1460 C C . ARG A 1 184 ? -2.859 13.403 14.490 1.00 95.69 184 ARG A C 1
ATOM 1462 O O . ARG A 1 184 ? -3.367 12.304 14.271 1.00 95.69 184 ARG A O 1
ATOM 1469 N N . ARG A 1 185 ? -3.160 14.117 15.578 1.00 95.38 185 ARG A N 1
ATOM 1470 C CA . ARG A 1 185 ? -4.103 13.671 16.612 1.00 95.38 185 ARG A CA 1
ATOM 1471 C C . ARG A 1 185 ? -5.509 13.479 16.050 1.00 95.38 185 ARG A C 1
ATOM 1473 O O . ARG A 1 185 ? -6.142 12.471 16.360 1.00 95.38 185 ARG A O 1
ATOM 1480 N N . ASN A 1 186 ? -5.976 14.393 15.203 1.00 96.12 186 ASN A N 1
ATOM 1481 C CA . ASN A 1 186 ? -7.293 14.295 14.574 1.00 96.12 186 ASN A CA 1
ATOM 1482 C C . ASN A 1 186 ? -7.408 13.051 13.686 1.00 96.12 186 ASN A C 1
ATOM 1484 O O . ASN A 1 186 ? -8.377 12.306 13.813 1.00 96.12 186 ASN A O 1
ATOM 1488 N N . LEU A 1 187 ? -6.400 12.773 12.856 1.00 95.50 187 LEU A N 1
ATOM 1489 C CA . LEU A 1 187 ? -6.365 11.568 12.024 1.00 95.50 187 LEU A CA 1
ATOM 1490 C C . LEU A 1 187 ? -6.289 10.286 12.860 1.00 95.50 187 LEU A C 1
ATOM 1492 O O . LEU A 1 187 ? -7.006 9.334 12.583 1.00 95.50 187 LEU A O 1
ATOM 1496 N N . ARG A 1 188 ? -5.477 10.257 13.924 1.00 94.00 188 ARG A N 1
ATOM 1497 C CA . ARG A 1 188 ? -5.417 9.103 14.840 1.00 94.00 188 ARG A CA 1
ATOM 1498 C C . ARG A 1 188 ? -6.751 8.851 15.535 1.00 94.00 188 ARG A C 1
ATOM 1500 O O . ARG A 1 188 ? -7.138 7.701 15.717 1.00 94.00 188 ARG A O 1
ATOM 1507 N N . ASN A 1 189 ? -7.456 9.909 15.929 1.00 90.00 189 ASN A N 1
ATOM 1508 C CA . ASN A 1 189 ? -8.794 9.791 16.500 1.00 90.00 189 ASN A CA 1
ATOM 1509 C C . ASN A 1 189 ? -9.807 9.299 15.465 1.00 90.00 189 ASN A C 1
ATOM 1511 O O . ASN A 1 189 ? -10.652 8.480 15.815 1.00 90.00 189 ASN A O 1
ATOM 1515 N N . LEU A 1 190 ? -9.701 9.755 14.212 1.00 90.50 190 LEU A N 1
ATOM 1516 C CA . LEU A 1 190 ? -10.518 9.247 13.114 1.00 90.50 190 LEU A CA 1
ATOM 1517 C C . LEU A 1 190 ? -10.286 7.745 12.935 1.00 90.50 190 LEU A C 1
ATOM 1519 O O . LEU A 1 190 ? -11.246 7.001 13.060 1.00 90.50 190 LEU A O 1
ATOM 1523 N N . ILE A 1 191 ? -9.027 7.302 12.808 1.00 87.44 191 ILE A N 1
ATOM 1524 C CA . ILE A 1 191 ? -8.655 5.878 12.730 1.00 87.44 191 ILE A CA 1
ATOM 1525 C C . ILE A 1 191 ? -9.264 5.092 13.897 1.00 87.44 191 ILE A C 1
ATOM 1527 O O . ILE A 1 191 ? -9.893 4.071 13.673 1.00 87.44 191 ILE A O 1
ATOM 1531 N N . ARG A 1 192 ? -9.142 5.565 15.145 1.00 82.38 192 ARG A N 1
ATOM 1532 C CA . ARG A 1 192 ? -9.693 4.859 16.321 1.00 82.38 192 ARG A CA 1
ATOM 1533 C C . ARG A 1 192 ? -11.212 4.692 16.285 1.00 82.38 192 ARG A C 1
ATOM 1535 O O . ARG A 1 192 ? -11.689 3.630 16.659 1.00 82.38 192 ARG A O 1
ATOM 1542 N N . ARG A 1 193 ? -11.954 5.727 15.874 1.00 78.75 193 ARG A N 1
ATOM 1543 C CA . ARG A 1 193 ? -13.427 5.675 15.756 1.00 78.75 193 ARG A CA 1
ATOM 1544 C C . ARG A 1 193 ? -13.878 4.698 14.677 1.00 78.75 193 ARG A C 1
ATOM 1546 O O . ARG A 1 193 ? -14.934 4.094 14.789 1.00 78.75 193 ARG A O 1
ATOM 1553 N N . HIS A 1 194 ? -13.063 4.591 13.644 1.00 67.25 194 HIS A N 1
ATOM 1554 C CA . HIS A 1 194 ? -13.258 3.733 12.494 1.00 67.25 194 HIS A CA 1
ATOM 1555 C C . HIS A 1 194 ? -12.917 2.265 12.813 1.00 67.25 194 HIS A C 1
ATOM 1557 O O . HIS A 1 194 ? -13.714 1.367 12.580 1.00 67.25 194 HIS A O 1
ATOM 1563 N N . VAL A 1 195 ? -11.845 2.013 13.571 1.00 59.00 195 VAL A N 1
ATOM 1564 C CA . VAL A 1 195 ? -11.484 0.669 14.073 1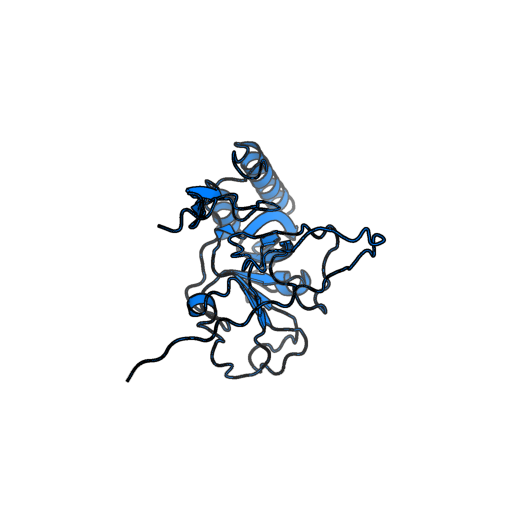.00 59.00 195 VAL A CA 1
ATOM 1565 C C . VAL A 1 195 ? -12.557 0.053 14.995 1.00 59.00 195 VAL A C 1
ATOM 1567 O O . VAL A 1 195 ? -12.619 -1.169 15.118 1.00 59.00 195 VAL A O 1
ATOM 1570 N N . SER A 1 196 ? -13.374 0.864 15.678 1.00 51.38 196 SER A N 1
ATOM 1571 C CA . SER A 1 196 ? -14.267 0.396 16.748 1.00 51.38 196 SER A CA 1
ATOM 1572 C C . SER A 1 196 ? -15.659 -0.080 16.315 1.00 51.38 196 SER A C 1
ATOM 1574 O O . SER A 1 196 ? -16.436 -0.418 17.205 1.00 51.38 196 SER A O 1
ATOM 1576 N N . SER A 1 197 ? -16.018 -0.070 15.025 1.00 50.03 197 SER A N 1
ATOM 1577 C CA . SER A 1 197 ? -17.431 -0.223 14.642 1.00 50.03 197 SER A CA 1
ATOM 1578 C C . SER A 1 197 ? -17.924 -1.654 14.392 1.00 50.03 197 SER A C 1
ATOM 1580 O O . SER A 1 197 ? -19.040 -1.902 14.813 1.00 50.03 197 SER A O 1
ATOM 1582 N N . ASP A 1 198 ? -17.162 -2.617 13.848 1.00 52.12 198 ASP A N 1
ATOM 1583 C CA . ASP A 1 198 ? -17.691 -3.985 13.640 1.00 52.12 198 ASP A CA 1
ATOM 1584 C C . ASP A 1 198 ? -16.604 -5.088 13.607 1.00 52.12 198 ASP A C 1
ATOM 1586 O O . ASP A 1 198 ? -15.595 -5.004 12.897 1.00 52.12 198 ASP A O 1
ATOM 1590 N N . GLU A 1 199 ? -16.806 -6.168 14.375 1.00 59.34 199 GLU A N 1
ATOM 1591 C CA . GLU A 1 199 ? -15.987 -7.387 14.302 1.00 59.34 199 GLU A CA 1
ATOM 1592 C C . GLU A 1 199 ? -16.354 -8.217 13.068 1.00 59.34 199 GLU A C 1
ATOM 1594 O O . GLU A 1 199 ? -17.510 -8.584 12.857 1.00 59.34 199 GLU A O 1
ATOM 1599 N N . CYS A 1 200 ? -15.362 -8.593 12.258 1.00 63.53 200 CYS A N 1
ATOM 1600 C CA . CYS A 1 200 ? -15.616 -9.468 11.122 1.00 63.53 200 CYS A CA 1
ATOM 1601 C C . CYS A 1 200 ? -16.053 -10.875 11.570 1.00 63.53 200 CYS A C 1
ATOM 1603 O O . CYS A 1 200 ? -15.292 -11.542 12.280 1.00 63.53 200 CYS A O 1
ATOM 1605 N N . PRO A 1 201 ? -17.178 -11.412 11.053 1.00 60.59 201 PRO A N 1
ATOM 1606 C CA . PRO A 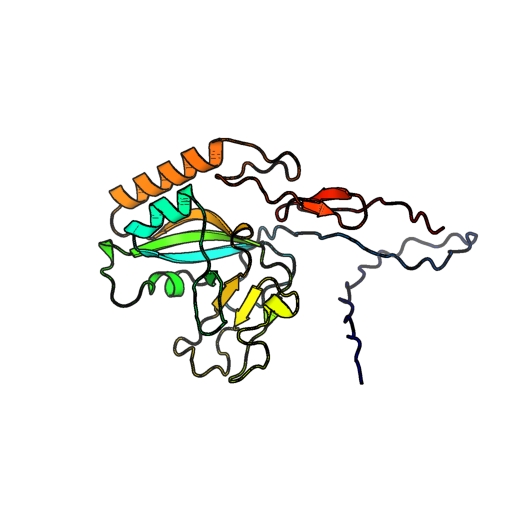1 201 ? -17.665 -12.745 11.416 1.00 60.59 201 PRO A CA 1
ATOM 1607 C C . PRO A 1 201 ? -16.701 -13.895 11.090 1.00 60.59 201 PRO A C 1
ATOM 1609 O O . PRO A 1 201 ? -16.784 -14.957 11.701 1.00 60.59 201 PRO A O 1
ATOM 1612 N N . ALA A 1 202 ? -15.816 -13.700 10.109 1.00 64.56 202 ALA A N 1
ATOM 1613 C CA . ALA A 1 202 ? -14.953 -14.748 9.576 1.00 64.56 202 ALA A CA 1
ATOM 1614 C C . ALA A 1 202 ? -13.568 -14.760 10.257 1.00 64.56 202 ALA A C 1
ATOM 1616 O O . ALA A 1 202 ? -13.142 -15.779 10.797 1.00 64.56 202 ALA A O 1
ATOM 1617 N N . CYS A 1 203 ? -12.897 -13.605 10.358 1.00 63.66 203 CYS A N 1
ATOM 1618 C CA . CYS A 1 203 ? -11.563 -13.515 10.968 1.00 63.66 203 CYS A CA 1
ATOM 1619 C C . CYS A 1 203 ? -11.546 -13.028 12.429 1.00 63.66 203 CYS A C 1
ATOM 1621 O O . CYS A 1 203 ? -10.470 -13.015 13.033 1.00 63.66 203 CYS A O 1
ATOM 1623 N N . ARG A 1 204 ? -12.698 -12.616 12.988 1.00 61.25 204 ARG A N 1
ATOM 1624 C CA . ARG A 1 204 ? -12.863 -12.056 14.349 1.00 61.25 204 ARG A CA 1
ATOM 1625 C C . ARG A 1 204 ? -11.931 -10.885 14.674 1.00 61.25 204 ARG A C 1
ATOM 1627 O O . ARG A 1 204 ? -11.603 -10.640 15.829 1.00 61.25 204 ARG A O 1
ATOM 1634 N N . GLN A 1 205 ? -11.457 -10.188 13.647 1.00 60.12 205 GLN A N 1
ATOM 1635 C CA . GLN A 1 205 ? -10.735 -8.931 13.803 1.00 60.12 205 GLN A CA 1
ATOM 1636 C C . GLN A 1 205 ? -11.733 -7.796 13.594 1.00 60.12 205 GLN A C 1
ATOM 1638 O O . GLN A 1 205 ? -12.504 -7.829 12.632 1.00 60.12 205 GLN A O 1
ATOM 1643 N N . SER A 1 206 ? -11.714 -6.814 14.496 1.00 54.03 206 SER A N 1
ATOM 1644 C CA . SER A 1 206 ? -12.382 -5.525 14.321 1.00 54.03 206 SER A CA 1
ATOM 1645 C C . SER A 1 206 ? -11.790 -4.866 13.080 1.00 54.03 206 SER A C 1
ATOM 1647 O O . SER A 1 206 ? -10.584 -4.598 13.037 1.00 54.03 206 SER A O 1
ATOM 1649 N N . SER A 1 207 ? -12.596 -4.705 12.035 1.00 46.34 207 SER A N 1
ATOM 1650 C CA . SER A 1 207 ? -12.136 -4.067 10.807 1.00 46.34 207 SER A CA 1
ATOM 1651 C C . SER A 1 207 ? -12.498 -2.591 10.845 1.00 46.34 207 SER A C 1
ATOM 1653 O O . SER A 1 207 ? -13.671 -2.290 11.059 1.00 46.34 207 SER A O 1
ATOM 1655 N N . PRO A 1 208 ? -11.552 -1.679 10.589 1.00 52.53 208 PRO A N 1
ATOM 1656 C CA . PRO A 1 208 ? -11.877 -0.308 10.245 1.00 52.53 208 PRO A CA 1
ATOM 1657 C C . PRO A 1 208 ? -12.448 -0.282 8.814 1.00 52.53 208 PRO A C 1
ATOM 1659 O O . PRO A 1 208 ? -11.701 -0.354 7.839 1.00 52.53 208 PRO A O 1
ATOM 1662 N N . ASP A 1 209 ? -13.778 -0.270 8.723 1.00 43.81 209 ASP A N 1
ATOM 1663 C CA . ASP A 1 209 ? -14.598 0.392 7.685 1.00 43.81 209 ASP A CA 1
ATOM 1664 C C . ASP A 1 209 ? -14.653 -0.125 6.245 1.00 43.81 209 ASP A C 1
ATOM 1666 O O . ASP A 1 209 ? -15.073 0.603 5.348 1.00 43.81 209 ASP A O 1
ATOM 1670 N N . LEU A 1 210 ? -14.403 -1.406 5.996 1.00 45.75 210 LEU A N 1
ATOM 1671 C CA . LEU A 1 210 ? -14.989 -2.049 4.815 1.00 45.75 210 LEU A CA 1
ATOM 1672 C C . LEU A 1 210 ? -15.536 -3.414 5.215 1.00 45.75 210 LEU A C 1
ATOM 1674 O O . LEU A 1 210 ? -14.896 -4.077 6.035 1.00 45.75 210 LEU A O 1
ATOM 1678 N N . PRO A 1 211 ? -16.659 -3.891 4.630 1.00 52.09 211 PRO A N 1
ATOM 1679 C CA . PRO A 1 211 ? -16.953 -5.307 4.707 1.00 52.09 211 PRO A CA 1
ATOM 1680 C C . PRO A 1 211 ? -15.687 -6.000 4.224 1.00 52.09 211 PRO A C 1
ATOM 1682 O O . PRO A 1 211 ? -15.267 -5.811 3.076 1.00 52.09 211 PRO A O 1
ATOM 1685 N N . HIS A 1 212 ? -15.033 -6.736 5.130 1.00 54.75 212 HIS A N 1
ATOM 1686 C CA . HIS A 1 212 ? -14.023 -7.695 4.729 1.00 54.75 212 HIS A CA 1
ATOM 1687 C C . HIS A 1 212 ? -14.606 -8.400 3.513 1.00 54.75 212 HIS A C 1
ATOM 1689 O O . HIS A 1 212 ? -15.777 -8.780 3.550 1.00 54.75 212 HIS A O 1
ATOM 1695 N N . ASP A 1 213 ? -13.850 -8.458 2.416 1.00 59.53 213 ASP A N 1
ATOM 1696 C CA . ASP A 1 213 ? -14.290 -9.134 1.197 1.00 59.53 213 ASP A CA 1
ATOM 1697 C C . ASP A 1 213 ? -14.302 -10.620 1.487 1.00 59.53 213 ASP A C 1
ATOM 1699 O O . ASP A 1 213 ? -13.374 -11.359 1.161 1.00 59.53 213 ASP A O 1
ATOM 1703 N N . VAL A 1 214 ? -15.306 -10.996 2.269 1.00 62.47 214 VAL A N 1
ATOM 1704 C CA . VAL A 1 214 ? -15.584 -12.334 2.692 1.00 62.47 214 VAL A CA 1
ATOM 1705 C C . VAL A 1 214 ? -16.116 -12.980 1.437 1.00 62.47 214 VAL A C 1
ATOM 1707 O O . VAL A 1 214 ? -17.276 -12.805 1.072 1.00 62.47 214 VAL A O 1
ATOM 1710 N N . ARG A 1 215 ? -15.207 -13.637 0.732 1.00 65.62 215 ARG A N 1
ATOM 1711 C CA . ARG A 1 215 ? -15.537 -14.402 -0.458 1.00 65.62 215 ARG A CA 1
ATOM 1712 C C . ARG A 1 215 ? -15.982 -15.783 -0.024 1.00 65.62 215 ARG A C 1
ATOM 1714 O O . ARG A 1 215 ? -15.762 -16.194 1.116 1.00 65.62 215 ARG A O 1
ATOM 1721 N N . ASP A 1 216 ? -16.564 -16.511 -0.955 1.00 69.94 216 ASP A N 1
ATOM 1722 C CA . ASP A 1 216 ? -16.768 -17.933 -0.770 1.00 69.94 216 ASP A CA 1
ATOM 1723 C C . ASP A 1 216 ? -15.503 -18.669 -1.199 1.00 69.94 216 ASP A C 1
ATOM 1725 O O . ASP A 1 216 ? -14.903 -18.389 -2.243 1.00 69.94 216 ASP A O 1
ATOM 1729 N N . CYS A 1 217 ? -15.075 -19.620 -0.378 1.00 69.81 217 CYS A N 1
ATOM 1730 C CA . CYS A 1 217 ? -14.049 -20.570 -0.754 1.00 69.81 217 CYS A CA 1
ATOM 1731 C C . CYS A 1 217 ? -14.529 -21.299 -2.003 1.00 69.81 217 CYS A C 1
ATOM 1733 O O . CYS A 1 217 ? -15.556 -21.976 -1.972 1.00 69.81 217 CYS A O 1
ATOM 1735 N N . TRP A 1 218 ? -13.755 -21.213 -3.083 1.00 67.06 218 TRP A N 1
ATOM 1736 C CA . TRP A 1 218 ? -14.087 -21.837 -4.367 1.00 67.06 218 TRP A CA 1
ATOM 1737 C C . TRP A 1 218 ? -14.264 -23.362 -4.291 1.00 67.06 218 TRP A C 1
ATOM 1739 O O . TRP A 1 218 ? -14.691 -23.974 -5.264 1.00 67.06 218 TRP A O 1
ATOM 1749 N N . ALA A 1 219 ? -13.880 -23.990 -3.174 1.00 66.88 219 ALA A N 1
ATOM 1750 C CA . ALA A 1 219 ? -13.972 -25.428 -2.962 1.00 66.88 219 ALA A CA 1
ATOM 1751 C C . ALA A 1 219 ? -15.100 -25.836 -2.000 1.00 66.88 219 ALA A C 1
ATOM 1753 O O . ALA A 1 219 ? -15.831 -26.769 -2.311 1.00 66.88 219 ALA A O 1
ATOM 1754 N N . CYS A 1 220 ? -15.253 -25.181 -0.840 1.00 72.06 220 CYS A N 1
ATOM 1755 C CA . CYS A 1 220 ? -16.280 -25.561 0.146 1.00 72.06 220 CYS A CA 1
ATOM 1756 C C . CYS A 1 220 ? -17.466 -24.602 0.249 1.00 72.06 220 CYS A C 1
ATOM 1758 O O . CYS A 1 220 ? -18.376 -24.875 1.027 1.00 72.06 220 CYS A O 1
ATOM 1760 N N . GLY A 1 221 ? -17.447 -23.465 -0.451 1.00 69.75 221 GLY A N 1
ATOM 1761 C CA . GLY A 1 221 ? -18.444 -22.405 -0.274 1.00 69.75 221 GLY A CA 1
ATOM 1762 C C . GLY A 1 221 ? -18.386 -21.725 1.100 1.00 69.75 221 GLY A C 1
ATOM 1763 O O . GLY A 1 221 ? -19.261 -20.941 1.442 1.00 69.75 221 GLY A O 1
ATOM 1764 N N . GLY A 1 222 ? -17.379 -22.038 1.923 1.00 72.75 222 GLY A N 1
ATOM 1765 C CA . GLY A 1 222 ? -17.196 -21.422 3.232 1.00 72.75 222 GLY A CA 1
ATOM 1766 C C . GLY A 1 222 ? -16.745 -19.971 3.104 1.00 72.75 222 GLY A C 1
ATOM 1767 O O . GLY A 1 222 ? -15.885 -19.662 2.283 1.00 72.75 222 GLY A O 1
ATOM 1768 N N . ARG A 1 223 ? -17.286 -19.098 3.956 1.00 71.19 223 ARG A N 1
ATOM 1769 C CA . ARG A 1 223 ? -16.895 -17.686 4.034 1.00 71.19 223 ARG A CA 1
ATOM 1770 C C . ARG A 1 223 ? -15.424 -17.544 4.445 1.00 71.19 223 ARG A C 1
ATOM 1772 O O . ARG A 1 223 ? -15.047 -18.037 5.504 1.00 71.19 223 ARG A O 1
ATOM 1779 N N . ILE A 1 224 ? -14.632 -16.872 3.611 1.00 70.50 224 ILE A N 1
ATOM 1780 C CA . ILE A 1 224 ? -13.186 -16.654 3.764 1.00 70.50 224 ILE A CA 1
ATOM 1781 C C . ILE A 1 224 ? -12.846 -15.169 3.732 1.00 70.50 224 ILE A C 1
ATOM 1783 O O . ILE A 1 224 ? -13.095 -14.472 2.753 1.00 70.50 224 ILE A O 1
ATOM 1787 N N . CYS A 1 225 ? -12.211 -14.678 4.786 1.00 70.44 225 CYS A N 1
ATOM 1788 C CA . CYS A 1 225 ? -11.655 -13.336 4.853 1.00 70.44 225 CYS A CA 1
ATOM 1789 C C . CYS A 1 225 ? -10.146 -13.353 4.524 1.00 70.44 225 CYS A C 1
ATOM 1791 O O . CYS A 1 225 ? -9.401 -14.151 5.096 1.00 70.44 225 CYS A O 1
ATOM 1793 N N . PRO A 1 226 ? -9.643 -12.427 3.682 1.00 64.12 226 PRO A N 1
ATOM 1794 C CA . PRO A 1 226 ? -8.210 -12.287 3.396 1.00 64.12 226 PRO A CA 1
ATOM 1795 C C . PRO A 1 226 ? -7.319 -12.042 4.625 1.00 64.12 226 PRO A C 1
ATOM 1797 O O . PRO A 1 226 ? -6.106 -12.207 4.543 1.00 64.12 226 PRO A O 1
ATOM 1800 N N . PHE A 1 227 ? -7.89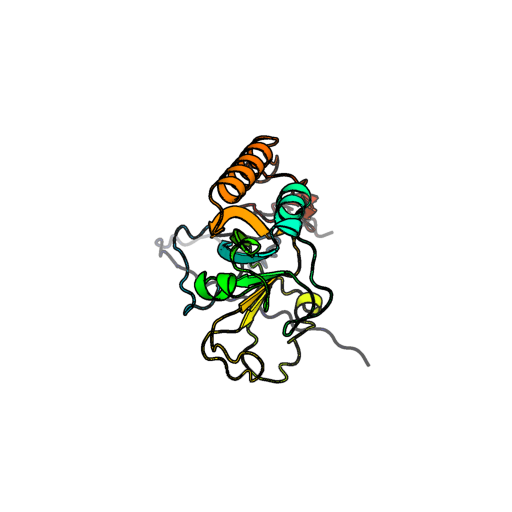2 -11.640 5.762 1.00 62.69 227 PHE A N 1
ATOM 1801 C CA . PHE A 1 227 ? -7.183 -11.438 7.029 1.00 62.69 227 PHE A CA 1
ATOM 1802 C C . PHE A 1 227 ? -7.316 -12.618 8.004 1.00 62.69 227 PHE A C 1
ATOM 1804 O O . PHE A 1 227 ? -6.834 -12.530 9.138 1.00 62.69 227 PHE A O 1
ATOM 1811 N N . GLU A 1 228 ? -7.960 -13.720 7.604 1.00 63.34 228 GLU A N 1
ATOM 1812 C CA . GLU A 1 228 ? -7.951 -14.961 8.380 1.00 63.34 228 GLU A CA 1
ATOM 1813 C C . GLU A 1 228 ? -6.535 -15.506 8.519 1.00 63.34 228 GLU A C 1
ATOM 1815 O O . GLU A 1 228 ? -5.772 -15.580 7.556 1.00 63.34 228 GLU A O 1
ATOM 1820 N N . LYS A 1 229 ? -6.202 -15.945 9.739 1.00 59.00 229 LYS A N 1
ATOM 1821 C CA . LYS A 1 229 ? -4.947 -16.659 9.999 1.00 59.00 229 LYS A CA 1
ATOM 1822 C C . LYS A 1 229 ? -4.867 -17.938 9.180 1.00 59.00 229 LYS A C 1
ATOM 1824 O O . LYS A 1 229 ? -3.793 -18.286 8.708 1.00 59.00 229 LYS A O 1
ATOM 1829 N N . GLU A 1 230 ? -5.985 -18.634 9.008 1.00 63.22 230 GLU A N 1
ATOM 1830 C CA . GLU A 1 230 ? -6.082 -19.771 8.107 1.00 63.22 230 GLU A CA 1
ATOM 1831 C C . GLU A 1 230 ? -7.521 -20.061 7.694 1.00 63.22 230 GLU A C 1
ATOM 1833 O O . GLU A 1 230 ? -8.434 -19.947 8.507 1.00 63.22 230 GLU A O 1
ATOM 1838 N N . HIS A 1 231 ? -7.684 -20.514 6.452 1.00 70.38 231 HIS A N 1
ATOM 1839 C CA . HIS A 1 231 ? -8.860 -21.248 6.008 1.00 70.38 231 HIS A CA 1
ATOM 1840 C C . HIS A 1 231 ? -8.455 -22.689 5.697 1.00 70.38 231 HIS A C 1
ATOM 1842 O O . HIS A 1 231 ? -7.597 -22.931 4.843 1.00 70.38 231 HIS A O 1
ATOM 1848 N N . VAL A 1 232 ? -9.081 -23.649 6.376 1.00 69.62 232 VAL A N 1
ATOM 1849 C CA . VAL A 1 232 ? -8.911 -25.079 6.102 1.00 69.62 232 VAL A CA 1
ATOM 1850 C C . VAL A 1 232 ? -10.187 -25.586 5.445 1.00 69.62 232 VAL A C 1
ATOM 1852 O O . VAL A 1 232 ? -11.204 -25.772 6.110 1.00 69.62 232 VAL A O 1
ATOM 1855 N N . CYS A 1 233 ? -10.137 -25.801 4.131 1.00 68.00 233 CYS A N 1
ATOM 1856 C CA . CYS A 1 233 ? -11.267 -26.343 3.389 1.00 68.00 233 CYS A CA 1
ATOM 1857 C C . CYS A 1 233 ? -11.513 -27.808 3.778 1.00 68.00 233 CYS A C 1
ATOM 1859 O O . CYS A 1 233 ? -10.638 -28.661 3.621 1.00 68.00 233 CYS A O 1
ATOM 1861 N N . THR A 1 234 ? -12.715 -28.094 4.279 1.00 62.84 234 THR A N 1
ATOM 1862 C CA . THR A 1 234 ? -13.172 -29.439 4.661 1.00 62.84 234 THR A CA 1
ATOM 1863 C C . THR A 1 234 ? -14.098 -30.074 3.629 1.00 62.84 234 THR A C 1
ATOM 1865 O O . THR A 1 234 ? -14.685 -31.109 3.936 1.00 62.84 234 THR A O 1
ATOM 1868 N N . ALA A 1 235 ? -14.243 -29.494 2.425 1.00 55.06 235 ALA A N 1
ATOM 1869 C CA . ALA A 1 235 ? -15.042 -30.101 1.363 1.00 55.06 235 ALA A CA 1
ATOM 1870 C C . ALA A 1 235 ? -14.524 -31.517 1.097 1.00 55.06 235 ALA A C 1
ATOM 1872 O O . ALA A 1 235 ? -13.471 -31.717 0.485 1.00 55.06 235 ALA A O 1
ATOM 1873 N N . GLN A 1 236 ? -15.257 -32.505 1.613 1.00 51.22 236 GLN A N 1
ATOM 1874 C CA . GLN A 1 236 ? -15.061 -33.888 1.238 1.00 51.22 236 GLN A CA 1
ATOM 1875 C C . GLN A 1 236 ? -15.298 -33.955 -0.259 1.00 51.22 236 GLN A C 1
ATOM 1877 O O . GLN A 1 236 ? -16.300 -33.455 -0.769 1.00 51.22 236 GLN A O 1
ATOM 1882 N N . GLN A 1 237 ? -14.319 -34.522 -0.948 1.00 49.88 237 GLN A N 1
ATOM 1883 C CA . GLN A 1 237 ? -14.376 -34.795 -2.366 1.00 49.88 237 GLN A CA 1
ATOM 1884 C C . GLN A 1 237 ? -15.642 -35.614 -2.657 1.00 49.88 237 GLN A C 1
ATOM 1886 O O . GLN A 1 237 ? -15.632 -36.831 -2.509 1.00 49.88 237 GLN A O 1
ATOM 1891 N N . TYR A 1 238 ? -16.725 -34.971 -3.089 1.00 38.94 238 TYR A N 1
ATOM 1892 C CA . TYR A 1 238 ? -17.721 -35.667 -3.889 1.00 38.94 238 TYR A CA 1
ATOM 1893 C C . TYR A 1 238 ? -17.149 -35.733 -5.300 1.00 38.94 238 TYR A C 1
ATOM 1895 O O . TYR A 1 238 ? -17.409 -34.887 -6.151 1.00 38.94 238 TYR A O 1
ATOM 1903 N N . VAL A 1 239 ? -16.263 -36.710 -5.496 1.00 37.75 239 VAL A N 1
ATOM 1904 C CA . VAL A 1 239 ? -16.003 -37.253 -6.825 1.00 37.75 239 VAL A CA 1
ATOM 1905 C C . VAL A 1 239 ? -17.255 -38.058 -7.165 1.00 37.75 239 VAL A C 1
ATOM 1907 O O . VAL A 1 239 ? -17.523 -39.057 -6.498 1.00 37.75 239 VAL A O 1
ATOM 1910 N N . GLN A 1 240 ? -18.062 -37.563 -8.105 1.00 34.03 240 GLN A N 1
ATOM 1911 C CA . GLN A 1 240 ? -18.960 -38.431 -8.870 1.00 34.03 240 GLN A CA 1
ATOM 1912 C C . GLN A 1 240 ? -18.133 -39.196 -9.899 1.00 34.03 240 GLN A C 1
ATOM 1914 O O . GLN A 1 240 ? -17.207 -38.573 -10.471 1.00 34.03 240 GLN A O 1
#

Sequence (240 aa):
MHFPIDCIALTLKRKQKQASRKPGRKFMEGAVRFAGWRAVQDSNTLSEDEAPESGRVYTMFHGTHIDNAKDIIINGFKQSTRGMLGKGVYVSRNIQKAKCYPLRTDKNDQVVFKLKVNVGKVKKIDVDYHPLRTTWHDDGYDCAWVPPHSNISAIKSGREEDCVWDTKRITVVDVACCVDEGKRRNLRNLIRRHVSSDECPACRQSSPDLPHDVRDCWACGGRICPFEKEHVCTAQQYVQ

Radius of gyration: 20.82 Å; Cα contacts (8 Å, |Δi|>4): 439; chains: 1; bounding box: 39×73×48 Å

Foldseek 3Di:
DDDDDDDDDDDDPDPDDDDDDDDDDDDDPDDDPFQKAAEDEDPDADDQQDDDDANYKHWKKAKDFLVCLLVCLAVNDDWDCQDQQATAGKIGSDQVVRQCPPPPDDLQGMWMFTKIANQHAEAEDQAPPDVNSHPVVVVVGQKYKYHQLGHYPVCPVSTMMIGGHDRLRMAGDATPDHPDPVSRVVSRVSNVVQQPDDQQPAQRHRGRHDNQPQAQRPQQRDGDGSNHSMDGDPRDDPPD

Solvent-accessible surface area (backbone atoms only — not comparable to full-atom values): 14258 Å² total; per-residue (Å²): 134,85,85,84,87,83,84,81,79,82,83,74,84,76,83,79,79,88,71,86,88,78,92,87,74,90,78,79,91,68,86,82,82,82,60,66,53,59,36,50,78,53,92,61,81,70,55,54,88,52,81,84,62,62,33,28,41,42,69,31,18,35,32,34,45,51,83,53,46,60,51,37,62,59,71,44,63,71,61,39,94,59,56,90,60,22,51,18,43,68,35,20,60,42,55,76,63,19,65,56,27,51,73,100,57,59,66,75,43,28,29,21,37,27,29,44,35,50,39,34,44,61,40,83,49,52,46,64,87,45,91,48,41,56,48,40,57,83,76,72,29,38,17,42,33,29,55,43,71,39,62,32,83,89,51,81,81,39,62,42,40,35,34,31,50,60,47,88,39,54,41,84,75,44,69,71,45,44,71,43,62,66,60,41,50,52,52,43,51,50,48,53,63,38,36,68,70,47,66,37,93,68,51,69,45,58,39,57,64,58,82,69,73,57,40,60,36,94,76,56,63,46,72,39,34,92,78,23,55,58,49,80,63,76,57,72,82,80,75,127

pLDDT: mean 75.47, std 23.5, range [23.81, 98.25]